Protein AF-A0A3A4BBM9-F1 (afdb_monomer)

Structure (mmCIF, N/CA/C/O backbone):
data_AF-A0A3A4BBM9-F1
#
_entry.id   AF-A0A3A4BBM9-F1
#
loop_
_atom_site.group_PDB
_atom_site.id
_atom_site.type_symbol
_atom_site.label_atom_id
_atom_site.label_alt_id
_atom_site.label_comp_id
_atom_site.label_asym_id
_atom_site.label_entity_id
_atom_site.label_seq_id
_atom_site.pdbx_PDB_ins_code
_atom_site.Cartn_x
_atom_site.Cartn_y
_atom_site.Cartn_z
_atom_site.occupancy
_atom_site.B_iso_or_equiv
_atom_site.auth_seq_id
_atom_site.auth_comp_id
_atom_site.auth_asym_id
_atom_site.auth_atom_id
_atom_site.pdbx_PDB_model_num
ATOM 1 N N . MET A 1 1 ? -24.859 -6.767 -1.970 1.00 33.31 1 MET A N 1
ATOM 2 C CA . MET A 1 1 ? -24.770 -5.355 -1.539 1.00 33.31 1 MET A CA 1
ATOM 3 C C . MET A 1 1 ? -25.303 -5.289 -0.122 1.00 33.31 1 MET A C 1
ATOM 5 O O . MET A 1 1 ? -26.508 -5.367 0.063 1.00 33.31 1 MET A O 1
ATOM 9 N N . THR A 1 2 ? -24.415 -5.274 0.865 1.00 32.16 2 THR A N 1
ATOM 10 C CA . THR A 1 2 ? -24.780 -5.274 2.289 1.00 32.16 2 THR A CA 1
ATOM 11 C C . THR A 1 2 ? -24.857 -3.817 2.739 1.00 32.16 2 THR A C 1
ATOM 13 O O . THR A 1 2 ? -23.916 -3.060 2.510 1.00 32.16 2 THR A O 1
ATOM 16 N N . SER A 1 3 ? -26.003 -3.385 3.265 1.00 31.47 3 SER A N 1
ATOM 17 C CA . SER A 1 3 ? -26.265 -1.976 3.584 1.00 31.47 3 SER A CA 1
ATOM 18 C C . SER A 1 3 ? -25.447 -1.521 4.798 1.00 31.47 3 SER A C 1
ATOM 20 O O . SER A 1 3 ? -25.121 -2.323 5.669 1.00 31.47 3 SER A O 1
ATOM 22 N N . ARG A 1 4 ? -25.178 -0.214 4.936 1.00 32.53 4 ARG A N 1
ATOM 23 C CA . ARG A 1 4 ? -24.521 0.379 6.123 1.00 32.53 4 ARG A CA 1
ATOM 24 C C . ARG A 1 4 ? -25.234 0.002 7.437 1.00 32.53 4 ARG A C 1
ATOM 26 O O . ARG A 1 4 ? -24.587 -0.140 8.466 1.00 32.53 4 ARG A O 1
ATOM 33 N N . ARG A 1 5 ? -26.553 -0.247 7.386 1.00 34.69 5 ARG A N 1
ATOM 34 C CA . ARG A 1 5 ? -27.364 -0.756 8.514 1.00 34.69 5 ARG A CA 1
ATOM 35 C C . ARG A 1 5 ? -27.084 -2.223 8.868 1.00 34.69 5 ARG A C 1
ATOM 37 O O . ARG A 1 5 ? -27.255 -2.605 10.023 1.00 34.69 5 ARG A O 1
ATOM 44 N N . ASP A 1 6 ? -26.653 -3.029 7.905 1.00 36.94 6 ASP A N 1
ATOM 45 C CA . ASP A 1 6 ? -26.349 -4.448 8.103 1.00 36.94 6 ASP A CA 1
ATOM 46 C C . ASP A 1 6 ? -24.969 -4.636 8.742 1.00 36.94 6 ASP A C 1
ATOM 48 O O . ASP A 1 6 ? -24.806 -5.503 9.596 1.00 36.94 6 ASP A O 1
ATOM 52 N N . LEU A 1 7 ? -24.001 -3.768 8.424 1.00 37.09 7 LEU A N 1
ATOM 53 C CA . LEU A 1 7 ? -22.687 -3.754 9.078 1.00 37.09 7 LEU A CA 1
ATOM 54 C C . LEU A 1 7 ? -22.779 -3.327 10.549 1.00 37.09 7 LEU A C 1
ATOM 56 O O . LEU A 1 7 ? -22.176 -3.972 11.403 1.00 37.09 7 LEU A O 1
ATOM 60 N N . THR A 1 8 ? -23.603 -2.326 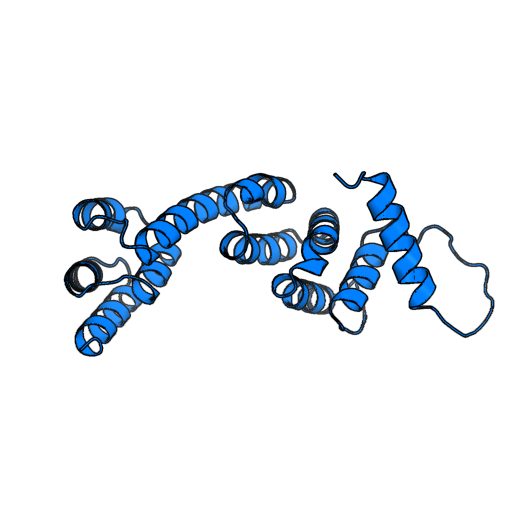10.883 1.00 37.59 8 THR A N 1
ATOM 61 C CA . THR A 1 8 ? -23.855 -1.944 12.286 1.00 37.59 8 THR A CA 1
ATOM 62 C C . THR A 1 8 ? -24.452 -3.100 13.095 1.00 37.59 8 THR A C 1
ATOM 64 O O . THR A 1 8 ? -24.061 -3.329 14.238 1.00 37.59 8 THR A O 1
ATOM 67 N N . ARG A 1 9 ? -25.369 -3.872 12.498 1.00 39.62 9 ARG A N 1
ATOM 68 C CA . ARG A 1 9 ? -25.971 -5.053 13.139 1.00 39.62 9 ARG A CA 1
ATOM 69 C C . ARG A 1 9 ? -24.985 -6.213 13.271 1.00 39.62 9 ARG A C 1
ATOM 71 O O . ARG A 1 9 ? -24.996 -6.888 14.295 1.00 39.62 9 ARG A O 1
ATOM 78 N N . LEU A 1 10 ? -24.119 -6.414 12.279 1.00 37.44 10 LEU A N 1
ATOM 79 C CA . LEU A 1 10 ? -23.061 -7.425 12.309 1.00 37.44 10 LEU A CA 1
ATOM 80 C C . LEU A 1 10 ? -22.026 -7.127 13.409 1.00 37.44 10 LEU A C 1
ATOM 82 O O . LEU A 1 10 ? -21.651 -8.029 14.154 1.00 37.44 10 LEU A O 1
ATOM 86 N N . VAL A 1 11 ? -21.620 -5.861 13.552 1.00 37.38 11 VAL A N 1
ATOM 87 C CA . VAL A 1 11 ? -20.716 -5.394 14.618 1.00 37.38 11 VAL A CA 1
ATOM 88 C C . VAL A 1 11 ? -21.354 -5.584 15.992 1.00 37.38 11 VAL A C 1
ATOM 90 O O . VAL A 1 11 ? -20.736 -6.177 16.873 1.00 37.38 11 VAL A O 1
ATOM 93 N N . ALA A 1 12 ? -22.613 -5.166 16.160 1.00 42.84 12 ALA A N 1
ATOM 94 C CA . ALA A 1 12 ? -23.345 -5.358 17.411 1.00 42.84 12 ALA A CA 1
ATOM 95 C C . ALA A 1 12 ? -23.479 -6.848 17.786 1.00 42.84 12 ALA A C 1
ATOM 97 O O . ALA A 1 12 ? -23.295 -7.217 18.945 1.00 42.84 12 ALA A O 1
ATOM 98 N N . TRP A 1 13 ? -23.742 -7.719 16.806 1.00 43.50 13 TRP A N 1
ATOM 99 C CA . TRP A 1 13 ? -23.875 -9.162 17.021 1.00 43.50 13 TRP A CA 1
ATOM 100 C C . TRP A 1 13 ? -22.547 -9.847 17.391 1.00 43.50 13 TRP A C 1
ATOM 102 O O . TRP A 1 13 ? -22.523 -10.679 18.299 1.00 43.50 13 TRP A O 1
ATOM 112 N N . LEU A 1 14 ? -21.434 -9.485 16.740 1.00 41.03 14 LEU A N 1
ATOM 113 C CA . LEU A 1 14 ? -20.110 -10.048 17.041 1.00 41.03 14 LEU A CA 1
ATOM 114 C C . LEU A 1 14 ? -19.614 -9.648 18.441 1.00 41.03 14 LEU A C 1
ATOM 116 O O . LEU A 1 14 ? -19.062 -10.486 19.153 1.00 41.03 14 LEU A O 1
ATOM 120 N N . VAL A 1 15 ? -19.883 -8.412 18.872 1.00 44.56 15 VAL A N 1
ATOM 121 C CA . VAL A 1 15 ? -19.528 -7.919 20.215 1.00 44.56 15 VAL A CA 1
ATOM 122 C C . VAL A 1 15 ? -20.368 -8.599 21.306 1.00 44.56 15 VAL A C 1
ATOM 124 O O . VAL A 1 15 ? -19.817 -9.035 22.315 1.00 44.56 15 VAL A O 1
ATOM 127 N N . GLN A 1 16 ? -21.674 -8.792 21.082 1.00 46.28 16 GLN A N 1
ATOM 128 C CA . GLN A 1 16 ? -22.552 -9.508 22.021 1.00 46.28 16 GLN A CA 1
ATOM 129 C C . GLN A 1 16 ? -22.123 -10.972 22.221 1.00 46.28 16 GLN A C 1
ATOM 131 O O . GLN A 1 16 ? -22.279 -11.527 23.307 1.00 46.28 16 GLN A O 1
ATOM 136 N N . ARG A 1 17 ? -21.576 -11.607 21.177 1.00 43.00 17 ARG A N 1
ATOM 137 C CA . ARG A 1 17 ? -21.141 -13.010 21.208 1.00 43.00 17 ARG A CA 1
ATOM 138 C C . ARG A 1 17 ? -19.755 -13.204 21.834 1.00 43.00 17 ARG A C 1
ATOM 140 O O . ARG A 1 17 ? -19.493 -14.283 22.357 1.00 43.00 17 ARG A O 1
ATOM 147 N N . ALA A 1 18 ? -18.900 -12.183 21.812 1.00 42.44 18 ALA A N 1
ATOM 148 C CA . ALA A 1 18 ? -17.602 -12.194 22.491 1.00 42.44 18 ALA A CA 1
ATOM 149 C C . ALA A 1 18 ? -17.703 -11.883 24.003 1.00 42.44 18 ALA A C 1
ATOM 151 O O . ALA A 1 18 ? -16.795 -12.222 24.752 1.00 42.44 18 ALA A O 1
ATOM 152 N N . GLY A 1 19 ? -18.809 -11.278 24.461 1.00 38.88 19 GLY A N 1
ATOM 153 C CA . GLY A 1 19 ? -19.039 -10.865 25.857 1.00 38.88 19 GLY A CA 1
ATOM 154 C C . GLY A 1 19 ? -19.729 -11.893 26.767 1.00 38.88 19 GLY A C 1
ATOM 155 O O . GLY A 1 19 ? -20.437 -11.507 27.697 1.00 38.88 19 GLY A O 1
ATOM 156 N N . GLY A 1 20 ? -19.586 -13.193 26.501 1.00 31.66 20 GLY A N 1
ATOM 157 C CA . GLY A 1 20 ? -20.228 -14.246 27.293 1.00 31.66 20 GLY A CA 1
ATOM 158 C C . GLY A 1 20 ? -19.602 -14.453 28.678 1.00 31.66 20 GLY A C 1
ATOM 159 O O . GLY A 1 20 ? -18.619 -15.172 28.794 1.00 31.66 20 GLY A O 1
ATOM 160 N N . ASP A 1 21 ? -20.275 -13.901 29.693 1.00 35.41 21 ASP A N 1
ATOM 161 C CA . ASP A 1 21 ? -20.281 -14.268 31.124 1.00 35.41 21 ASP A CA 1
ATOM 162 C C . ASP A 1 21 ? -19.261 -13.611 32.087 1.00 35.41 21 ASP A C 1
ATOM 164 O O . ASP A 1 21 ? -18.229 -14.182 32.446 1.00 35.41 21 ASP A O 1
ATOM 168 N N . ARG A 1 22 ? -19.613 -12.413 32.594 1.00 40.62 22 ARG A N 1
ATOM 169 C CA . ARG A 1 22 ? -19.911 -12.184 34.030 1.00 40.62 22 ARG A CA 1
ATOM 170 C C . ARG A 1 22 ? -20.331 -10.734 34.334 1.00 40.62 22 ARG A C 1
ATOM 172 O O . ARG A 1 22 ? -19.596 -9.801 34.043 1.00 40.62 22 ARG A O 1
ATOM 179 N N . GLY A 1 23 ? -21.438 -10.590 35.071 1.00 35.09 23 GLY A N 1
ATOM 180 C CA . GLY A 1 23 ? -21.613 -9.545 36.094 1.00 35.09 23 GLY A CA 1
ATOM 181 C C . GLY A 1 23 ? -22.280 -8.236 35.663 1.00 35.09 23 GLY A C 1
ATOM 182 O O . GLY A 1 23 ? -21.710 -7.439 34.931 1.00 35.09 23 GLY A O 1
ATOM 183 N N . GLY A 1 24 ? -23.487 -8.002 36.186 1.00 41.72 24 GLY A N 1
ATOM 184 C CA . GLY A 1 24 ? -24.293 -6.802 35.974 1.00 41.72 24 GLY A CA 1
ATOM 185 C C . GLY A 1 24 ? -23.619 -5.486 36.372 1.00 41.72 24 GLY A C 1
ATOM 186 O O . GLY A 1 24 ? -22.945 -5.384 37.394 1.00 41.72 24 GLY A O 1
ATOM 187 N N . GLY A 1 25 ? -23.883 -4.460 35.567 1.00 30.84 25 GLY A N 1
ATOM 188 C CA . GLY A 1 25 ? -23.483 -3.082 35.813 1.00 30.84 25 GLY A CA 1
ATOM 189 C C . GLY A 1 25 ? -23.972 -2.197 34.676 1.00 30.84 25 GLY A C 1
ATOM 190 O O . GLY A 1 25 ? -23.379 -2.161 33.604 1.00 30.84 25 GLY A O 1
ATOM 191 N N . THR A 1 26 ? -25.090 -1.512 34.892 1.00 43.91 26 THR A N 1
ATOM 192 C CA . THR A 1 26 ? -25.673 -0.546 33.959 1.00 43.91 26 THR A CA 1
ATOM 193 C C . THR A 1 26 ? -24.742 0.662 33.833 1.00 43.91 26 THR A C 1
ATOM 195 O O . THR A 1 26 ? -24.852 1.609 34.607 1.00 43.91 26 THR A O 1
ATOM 198 N N . VAL A 1 27 ? -23.809 0.640 32.878 1.00 39.84 27 VAL A N 1
ATOM 199 C CA . VAL A 1 27 ? -22.965 1.797 32.544 1.00 39.84 27 VAL A CA 1
ATOM 200 C C . VAL A 1 27 ? -22.807 1.898 31.026 1.00 39.84 27 VAL A C 1
ATOM 202 O O . VAL A 1 27 ? -22.230 1.028 30.387 1.00 39.84 27 VAL A O 1
ATOM 205 N N . GLY A 1 28 ? -23.312 2.996 30.457 1.00 36.22 28 GLY A N 1
ATOM 206 C CA . G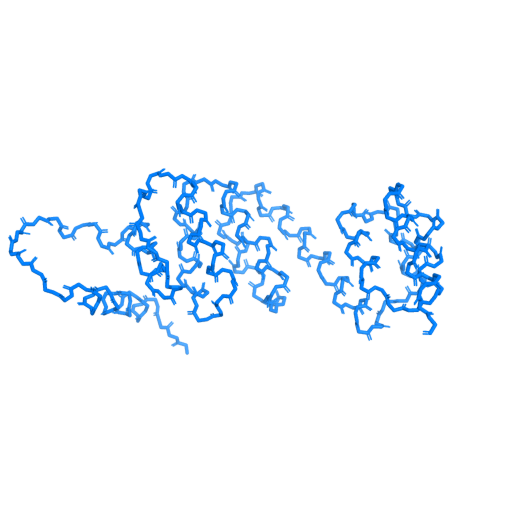LY A 1 28 ? -22.786 3.578 29.220 1.00 36.22 28 GLY A CA 1
ATOM 207 C C . GLY A 1 28 ? -23.117 2.861 27.911 1.00 36.22 28 GLY A C 1
ATOM 208 O O . GLY A 1 28 ? -22.232 2.346 27.236 1.00 36.22 28 GLY A O 1
ATOM 209 N N . ASN A 1 29 ? -24.365 2.970 27.459 1.00 35.38 29 ASN A N 1
ATOM 210 C CA . ASN A 1 29 ? -24.816 2.561 26.120 1.00 35.38 29 ASN A CA 1
ATOM 211 C C . ASN A 1 29 ? -24.211 3.411 24.958 1.00 35.38 29 ASN A C 1
ATOM 213 O O . ASN A 1 29 ? -24.808 3.502 23.889 1.00 35.38 29 ASN A O 1
ATOM 217 N N . SER A 1 30 ? -23.063 4.076 25.163 1.00 42.41 30 SER A N 1
ATOM 218 C CA . SER A 1 30 ? -22.395 4.979 24.205 1.00 42.41 30 SER A CA 1
ATOM 219 C C . SER A 1 30 ? -20.973 4.555 23.801 1.00 42.41 30 SER A C 1
ATOM 221 O O . SER A 1 30 ? -20.435 5.112 22.848 1.00 42.41 30 SER A O 1
ATOM 223 N N . VAL A 1 31 ? -20.367 3.556 24.458 1.00 44.41 31 VAL A N 1
ATOM 224 C CA . VAL A 1 31 ? -18.985 3.100 24.165 1.00 44.41 31 VAL A CA 1
ATOM 225 C C . VAL A 1 31 ? -18.922 2.156 22.946 1.00 44.41 31 VAL A C 1
ATOM 227 O O . VAL A 1 31 ? -17.870 1.945 22.349 1.00 44.41 31 VAL A O 1
ATOM 230 N N . THR A 1 32 ? -20.063 1.620 22.512 1.00 49.09 32 THR A N 1
ATOM 231 C CA . THR A 1 32 ? -20.176 0.585 21.469 1.00 49.09 32 THR A CA 1
ATOM 232 C C . THR A 1 32 ? -20.321 1.107 20.035 1.00 49.09 32 THR A C 1
ATOM 234 O O . THR A 1 32 ? -20.171 0.323 19.103 1.00 49.09 32 THR A O 1
ATOM 237 N N . ALA A 1 33 ? -20.567 2.406 19.825 1.00 61.53 33 ALA A N 1
ATOM 238 C CA . ALA A 1 33 ? -20.720 2.999 18.486 1.00 61.53 33 ALA A CA 1
ATOM 239 C C . ALA A 1 33 ? -19.482 3.777 17.992 1.00 61.53 33 ALA A C 1
ATOM 241 O O . ALA A 1 33 ? -19.465 4.245 16.855 1.00 61.53 33 ALA A O 1
ATOM 242 N N . GLY A 1 34 ? -18.467 3.943 18.846 1.00 85.69 34 GLY A N 1
ATOM 243 C CA . GLY A 1 34 ? -17.267 4.728 18.557 1.00 85.69 34 GLY A CA 1
ATOM 244 C C . GLY A 1 34 ? -16.108 3.907 17.991 1.00 85.69 34 GLY A C 1
ATOM 245 O O . GLY A 1 34 ? -16.154 2.679 17.924 1.00 85.69 34 GLY A O 1
ATOM 246 N N . PHE A 1 35 ? -15.035 4.609 17.636 1.00 92.31 35 PHE A N 1
ATOM 247 C CA . PHE A 1 35 ? -13.783 4.046 17.126 1.00 92.31 35 PHE A CA 1
ATOM 248 C C . PHE A 1 35 ? -13.255 2.862 17.956 1.00 92.31 35 PHE A C 1
ATOM 250 O O . PHE A 1 35 ? -12.919 1.817 17.400 1.00 92.31 35 PHE A O 1
ATOM 257 N N . GLU A 1 36 ? -13.276 2.958 19.289 1.00 94.38 36 GLU A N 1
ATOM 258 C CA . GLU A 1 36 ? -12.854 1.849 20.150 1.00 94.38 36 GLU A CA 1
ATOM 259 C C . GLU A 1 36 ? -13.720 0.589 19.997 1.00 94.38 36 GLU A C 1
ATOM 261 O O . GLU A 1 36 ? -13.210 -0.528 20.059 1.00 94.38 36 GLU A O 1
ATOM 266 N N . GLY A 1 37 ? -15.033 0.740 19.801 1.00 94.94 37 GLY A N 1
ATOM 267 C CA . GLY A 1 37 ? -15.936 -0.386 19.555 1.00 94.94 37 GLY A CA 1
ATOM 268 C C . GLY A 1 37 ? -15.583 -1.113 18.257 1.00 94.94 37 GLY A C 1
ATOM 269 O O . GLY A 1 37 ? -15.545 -2.345 18.225 1.00 94.94 37 GLY A O 1
ATOM 270 N N . VAL A 1 38 ? -15.237 -0.352 17.214 1.00 96.56 38 VAL A N 1
ATOM 271 C CA . VAL A 1 38 ? -14.746 -0.898 15.941 1.00 96.56 38 VAL A CA 1
ATOM 272 C C . VAL A 1 38 ? -13.425 -1.640 16.141 1.00 96.56 38 VAL A C 1
ATOM 274 O O . VAL A 1 38 ? -13.290 -2.759 15.651 1.00 96.56 38 VAL A O 1
ATOM 277 N N . LEU A 1 39 ? -12.478 -1.081 16.901 1.00 96.88 39 LEU A N 1
ATOM 278 C CA . LEU A 1 39 ? -11.201 -1.742 17.188 1.00 96.88 39 LEU A CA 1
ATOM 279 C C . LEU A 1 39 ? -11.365 -3.033 17.991 1.00 96.88 39 LEU A C 1
ATOM 281 O O . LEU A 1 39 ? 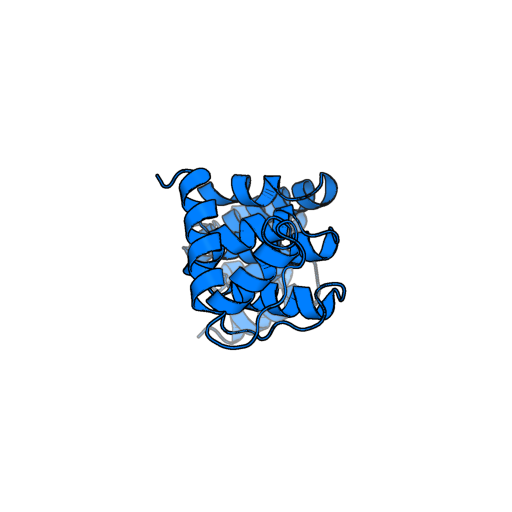-10.715 -4.022 17.668 1.00 96.88 39 LEU A O 1
ATOM 285 N N . ARG A 1 40 ? -12.265 -3.069 18.982 1.00 96.88 40 ARG A N 1
ATOM 286 C CA . ARG A 1 40 ? -12.577 -4.302 19.728 1.00 96.88 40 ARG A CA 1
ATOM 287 C C . ARG A 1 40 ? -13.162 -5.380 18.815 1.00 96.88 40 ARG A C 1
ATOM 289 O O . ARG A 1 40 ? -12.747 -6.536 18.877 1.00 96.88 40 ARG A O 1
ATOM 296 N N . ALA A 1 41 ? -14.091 -5.006 17.933 1.00 96.88 41 ALA A N 1
ATOM 297 C CA . ALA A 1 41 ? -14.646 -5.929 16.946 1.00 96.88 41 ALA A CA 1
ATOM 298 C C . ALA A 1 41 ? -13.573 -6.417 15.957 1.00 96.88 41 ALA A C 1
ATOM 300 O O . ALA A 1 41 ? -13.513 -7.606 15.640 1.00 96.88 41 ALA A O 1
ATOM 301 N N . LEU A 1 42 ? -12.700 -5.516 15.500 1.00 97.62 42 LEU A N 1
ATOM 302 C CA . LEU A 1 42 ? -11.600 -5.837 14.600 1.00 97.62 42 LEU A CA 1
ATOM 303 C C . LEU A 1 42 ? -10.615 -6.815 15.252 1.00 97.62 42 LEU A C 1
ATOM 305 O O . LEU A 1 42 ? -10.329 -7.850 14.654 1.00 97.62 42 LEU A O 1
ATOM 309 N N . ALA A 1 43 ? -10.176 -6.530 16.482 1.00 97.69 43 ALA A N 1
ATOM 310 C CA . ALA A 1 43 ? -9.295 -7.376 17.286 1.00 97.69 43 ALA A CA 1
ATOM 311 C C . ALA A 1 43 ? -9.855 -8.798 17.428 1.00 97.69 43 ALA A C 1
ATOM 313 O O . ALA A 1 43 ? -9.166 -9.771 17.121 1.00 97.69 43 ALA A O 1
ATOM 314 N N . SER A 1 44 ? -11.149 -8.920 17.745 1.00 97.31 44 SER A N 1
ATOM 315 C CA . SER A 1 44 ? -11.841 -10.212 17.807 1.00 97.31 44 SER A CA 1
ATOM 316 C C . SER A 1 44 ? -11.786 -10.984 16.479 1.00 97.31 44 SER A C 1
ATOM 318 O O . SER A 1 44 ? -11.497 -12.181 16.466 1.00 97.31 44 SER A O 1
ATOM 320 N N . VAL A 1 45 ? -12.001 -10.317 15.338 1.00 97.62 45 VAL A N 1
ATOM 321 C CA . VAL A 1 45 ? -11.966 -10.962 14.009 1.00 97.62 45 VAL A CA 1
ATOM 322 C C . VAL A 1 45 ? -10.568 -11.464 13.635 1.00 97.62 45 VAL A C 1
ATOM 324 O O . VAL A 1 45 ? -10.443 -12.477 12.925 1.00 97.62 45 VAL A O 1
ATOM 327 N N . VAL A 1 46 ? -9.531 -10.757 14.084 1.00 97.25 46 VAL A N 1
ATOM 328 C CA . VAL A 1 46 ? -8.131 -11.049 13.750 1.00 97.25 46 VAL A CA 1
ATOM 329 C C . VAL A 1 46 ? -7.407 -11.886 14.810 1.00 97.25 46 VAL A C 1
ATOM 331 O O . VAL A 1 46 ? -6.291 -12.337 14.547 1.00 97.25 46 VAL A O 1
ATOM 334 N N . GLY A 1 47 ? -8.066 -12.154 15.943 1.00 96.06 47 GLY A N 1
ATOM 335 C CA . GLY A 1 47 ? -7.544 -12.961 17.047 1.00 96.06 47 GLY A CA 1
ATOM 336 C C . GLY A 1 47 ? -6.485 -12.243 17.883 1.00 96.06 47 GLY A C 1
ATOM 337 O O . GLY A 1 47 ? -5.564 -12.894 18.359 1.00 96.06 47 GLY A O 1
ATOM 338 N N . GLU A 1 48 ? -6.584 -10.920 18.004 1.00 95.94 48 GLU A N 1
ATOM 339 C CA . GLU A 1 48 ? -5.701 -10.105 18.842 1.00 95.94 48 GLU A CA 1
ATOM 340 C C . GLU A 1 48 ? -6.393 -9.753 20.159 1.00 95.94 48 GLU A C 1
ATOM 342 O O . GLU A 1 48 ? -7.598 -9.487 20.188 1.00 95.94 48 GLU A O 1
ATOM 347 N N . ASP A 1 49 ? -5.609 -9.691 21.232 1.00 92.75 49 ASP A N 1
ATOM 348 C CA . ASP A 1 49 ? -6.070 -9.152 22.506 1.00 92.75 49 ASP A CA 1
ATOM 349 C C . ASP A 1 49 ? -6.144 -7.622 22.451 1.00 92.75 49 ASP A C 1
ATOM 351 O O . ASP A 1 49 ? -5.323 -6.943 21.819 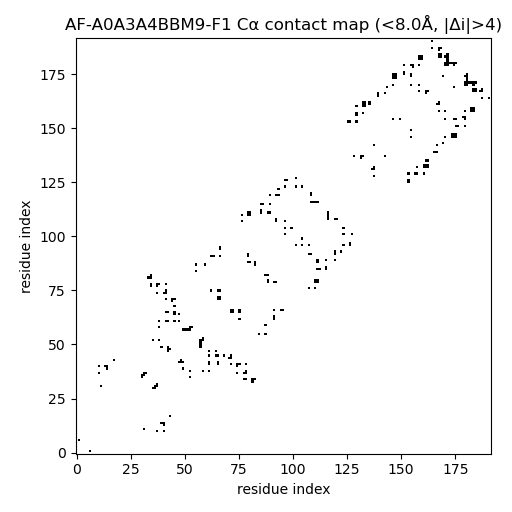1.00 92.75 49 ASP A O 1
ATOM 355 N N . VAL A 1 50 ? -7.140 -7.078 23.150 1.00 92.12 50 VAL A N 1
ATOM 356 C CA . VAL A 1 50 ? -7.355 -5.636 23.284 1.00 92.12 50 VAL A CA 1
ATOM 357 C C . VAL A 1 50 ? -6.692 -5.158 24.573 1.00 92.12 50 VAL A C 1
ATOM 359 O O . VAL A 1 50 ? -7.155 -5.506 25.658 1.00 92.12 50 VAL A O 1
ATOM 362 N N . GLY A 1 51 ? -5.637 -4.353 24.452 1.00 90.56 51 GLY A N 1
ATOM 363 C CA . GLY A 1 51 ? -5.064 -3.599 25.569 1.00 90.56 51 GLY A CA 1
ATOM 364 C C . GLY A 1 51 ? -5.562 -2.154 25.594 1.00 90.56 51 GLY A C 1
ATOM 365 O O . GLY A 1 51 ? -6.749 -1.898 25.375 1.00 90.56 51 GLY A O 1
ATOM 366 N N . ASP A 1 52 ? -4.670 -1.205 25.878 1.00 92.94 52 ASP A N 1
ATOM 367 C CA . ASP A 1 52 ? -5.027 0.214 25.955 1.00 92.94 52 ASP A CA 1
ATOM 368 C C . ASP A 1 52 ? -5.186 0.825 24.555 1.00 92.94 52 ASP A C 1
ATOM 370 O O . ASP A 1 52 ? -4.215 1.104 23.861 1.00 92.94 52 ASP A O 1
ATOM 374 N N . LEU A 1 53 ? -6.428 1.065 24.130 1.00 93.12 53 LEU A N 1
ATOM 375 C CA . LEU A 1 53 ? -6.713 1.630 22.809 1.00 93.12 53 LEU A CA 1
ATOM 376 C C . LEU A 1 53 ? -6.337 3.116 22.678 1.00 93.12 53 LEU A C 1
ATOM 378 O O . LEU A 1 53 ? -6.311 3.630 21.555 1.00 93.12 53 LEU A O 1
ATOM 382 N N . ALA A 1 54 ? -6.010 3.806 23.776 1.00 91.25 54 ALA A N 1
ATOM 383 C CA . ALA A 1 54 ? -5.406 5.134 23.708 1.00 91.25 54 ALA A CA 1
ATOM 384 C C . ALA A 1 54 ? -3.945 5.078 23.217 1.00 91.25 54 ALA A C 1
ATOM 386 O O . ALA A 1 54 ? -3.477 6.040 22.600 1.00 91.25 54 ALA A O 1
ATOM 387 N N . ASP A 1 55 ? -3.256 3.946 23.389 1.00 92.94 55 ASP A N 1
ATOM 388 C CA . ASP A 1 55 ? -1.887 3.730 22.918 1.00 92.94 55 ASP A CA 1
ATOM 389 C C . ASP A 1 55 ? -1.858 3.415 21.410 1.00 92.94 55 ASP A C 1
ATOM 391 O O . ASP A 1 55 ? -2.501 2.487 20.910 1.00 92.94 55 ASP A O 1
ATOM 395 N N . GLU A 1 56 ? -1.088 4.206 20.664 1.00 92.06 56 GLU A N 1
ATOM 396 C CA . GLU A 1 56 ? -0.867 4.031 19.229 1.00 92.06 56 GLU A CA 1
ATOM 397 C C . GLU A 1 56 ? -0.294 2.649 18.887 1.00 92.06 56 GLU A C 1
ATOM 399 O O . GLU A 1 56 ? -0.702 2.032 17.901 1.00 92.06 56 GLU A O 1
ATOM 404 N N . HIS A 1 57 ? 0.621 2.126 19.705 1.00 91.31 57 HIS A N 1
ATOM 405 C CA . HIS A 1 57 ? 1.268 0.840 19.460 1.00 91.31 57 HIS A CA 1
ATOM 406 C C . HIS A 1 57 ? 0.287 -0.327 19.586 1.00 91.31 57 HIS A C 1
ATOM 408 O O . HIS A 1 57 ? 0.321 -1.262 18.777 1.00 91.31 57 HIS A O 1
ATOM 414 N N . GLU A 1 58 ? -0.619 -0.246 20.559 1.00 94.31 58 GLU A N 1
ATOM 415 C CA . GLU A 1 58 ? -1.687 -1.220 20.778 1.00 94.31 58 GLU A CA 1
ATOM 416 C C . GLU A 1 58 ? -2.672 -1.221 19.600 1.00 94.31 58 GLU A C 1
ATOM 418 O O . GLU A 1 58 ? -2.992 -2.282 19.051 1.00 94.31 58 GLU A O 1
ATOM 423 N N . ARG A 1 59 ? -3.079 -0.034 19.123 1.00 96.44 59 ARG A N 1
ATOM 424 C CA . ARG A 1 59 ? -3.915 0.093 17.916 1.00 96.44 59 ARG A CA 1
ATOM 425 C C . ARG A 1 59 ? -3.204 -0.425 16.670 1.00 96.44 59 ARG A C 1
ATOM 427 O O . ARG A 1 59 ? -3.782 -1.198 15.901 1.00 96.44 59 ARG A O 1
ATOM 434 N N . TRP A 1 60 ? -1.942 -0.043 16.475 1.00 95.31 60 TRP A N 1
ATOM 435 C CA . TRP A 1 60 ? -1.146 -0.460 15.324 1.00 95.31 60 TRP A CA 1
ATOM 436 C C . TRP A 1 60 ? -1.017 -1.979 15.237 1.00 95.31 60 TRP A C 1
ATOM 438 O O . TRP A 1 60 ? -1.114 -2.536 14.145 1.00 95.31 60 TRP A O 1
ATOM 448 N N . ARG A 1 61 ? -0.849 -2.676 16.365 1.00 96.50 61 ARG A N 1
ATOM 449 C CA . ARG A 1 61 ? -0.797 -4.143 16.383 1.00 96.50 61 ARG A CA 1
ATOM 450 C C . ARG A 1 61 ? -2.070 -4.771 15.806 1.00 96.50 61 ARG A C 1
ATOM 452 O O . ARG A 1 61 ? -1.961 -5.636 14.932 1.00 96.50 61 ARG A O 1
ATOM 459 N N . ILE A 1 62 ? -3.247 -4.291 16.219 1.00 98.06 62 ILE A N 1
ATOM 460 C CA . ILE A 1 62 ? -4.547 -4.752 15.699 1.00 98.06 62 ILE A CA 1
ATOM 461 C C . ILE A 1 62 ? -4.648 -4.471 14.194 1.00 98.06 62 ILE A C 1
ATOM 463 O O . ILE A 1 62 ? -4.933 -5.377 13.406 1.00 98.06 62 ILE A O 1
ATOM 467 N N . HIS A 1 63 ? -4.362 -3.232 13.780 1.00 97.75 63 HIS A N 1
ATOM 468 C CA . HIS A 1 63 ? -4.407 -2.823 12.375 1.00 97.75 63 HIS A CA 1
ATOM 469 C C . HIS A 1 63 ? -3.468 -3.656 11.500 1.00 97.75 63 HIS A C 1
ATOM 471 O O . HIS A 1 63 ? -3.883 -4.191 10.473 1.00 97.75 63 HIS A O 1
ATOM 477 N N . ARG A 1 64 ? -2.212 -3.825 11.927 1.00 97.12 64 ARG A N 1
ATOM 478 C CA . ARG A 1 64 ? -1.193 -4.603 11.215 1.00 97.12 64 ARG A CA 1
ATOM 479 C C . ARG A 1 64 ? -1.651 -6.037 10.995 1.00 97.12 64 ARG A C 1
ATOM 481 O O . ARG A 1 64 ? -1.468 -6.575 9.906 1.00 97.12 64 ARG A O 1
ATOM 488 N N . ARG A 1 65 ? -2.259 -6.664 12.007 1.00 97.62 65 ARG A N 1
ATOM 489 C CA . ARG A 1 65 ? -2.806 -8.014 11.857 1.00 97.62 65 ARG A CA 1
ATOM 490 C C . ARG A 1 65 ? -3.992 -8.032 10.890 1.00 97.62 65 ARG A C 1
ATOM 492 O O . ARG A 1 65 ? -4.081 -8.942 10.069 1.00 97.62 65 ARG A O 1
ATOM 499 N N . ALA A 1 66 ? -4.866 -7.031 10.956 1.00 97.94 66 ALA A N 1
ATOM 500 C CA . ALA A 1 66 ? -6.039 -6.919 10.094 1.00 97.94 66 ALA A CA 1
ATOM 501 C C . ALA A 1 66 ? -5.717 -6.750 8.605 1.00 97.94 66 ALA A C 1
ATOM 503 O O . ALA A 1 66 ? -6.484 -7.243 7.776 1.00 97.94 66 ALA A O 1
ATOM 504 N N . ILE A 1 67 ? -4.592 -6.114 8.258 1.00 97.88 67 ILE A N 1
ATOM 505 C CA . ILE A 1 67 ? -4.135 -5.962 6.863 1.00 97.88 67 ILE A CA 1
ATOM 506 C C . ILE A 1 67 ? -4.067 -7.323 6.151 1.00 97.88 67 ILE A C 1
ATOM 508 O O . ILE A 1 67 ? -4.503 -7.457 5.006 1.00 97.88 67 ILE A O 1
ATOM 512 N N . GLU A 1 68 ? -3.608 -8.351 6.866 1.00 95.56 68 GLU A N 1
ATOM 513 C CA . GLU A 1 68 ? -3.406 -9.707 6.346 1.00 95.56 68 GLU A CA 1
ATOM 514 C C . GLU A 1 68 ? -4.683 -10.569 6.338 1.00 95.56 68 GLU A C 1
ATOM 516 O O . GLU A 1 68 ? -4.655 -11.724 5.912 1.00 95.56 68 GLU A O 1
ATOM 521 N N . VAL A 1 69 ? -5.818 -10.053 6.824 1.00 97.00 69 VAL A N 1
ATOM 522 C CA . VAL A 1 69 ? -7.054 -10.826 7.027 1.00 97.00 69 VAL A CA 1
ATOM 523 C C . VAL A 1 69 ? -8.168 -10.284 6.119 1.00 97.00 69 VAL A C 1
ATOM 525 O O . VAL A 1 69 ? -8.869 -9.345 6.493 1.00 97.00 69 VAL A O 1
ATOM 528 N N . PRO A 1 70 ? -8.430 -10.889 4.938 1.00 96.50 70 PRO A N 1
ATOM 529 C CA . PRO A 1 70 ? -9.396 -10.358 3.971 1.00 96.50 70 PRO A CA 1
ATOM 530 C C . PRO A 1 70 ? -10.809 -10.136 4.520 1.00 96.50 70 PRO A C 1
ATOM 532 O O . PRO A 1 70 ? -11.453 -9.144 4.186 1.00 96.50 70 PRO A O 1
ATOM 535 N N . ARG A 1 71 ? -11.284 -11.024 5.402 1.00 96.50 71 ARG A N 1
ATOM 536 C CA . ARG A 1 71 ? -12.603 -10.899 6.048 1.00 96.50 71 ARG A CA 1
ATOM 537 C C . ARG A 1 71 ? -12.713 -9.708 7.012 1.00 96.50 71 ARG A C 1
ATOM 539 O O . ARG A 1 71 ? -13.821 -9.332 7.367 1.00 96.50 71 ARG A O 1
ATOM 546 N N . ALA A 1 72 ? -11.587 -9.133 7.439 1.00 97.38 72 ALA A N 1
ATOM 547 C CA . ALA A 1 72 ? -11.539 -7.994 8.353 1.00 97.38 72 ALA A CA 1
ATOM 548 C C . ALA A 1 72 ? -11.605 -6.640 7.627 1.00 97.38 72 ALA A C 1
ATOM 550 O O . ALA A 1 72 ? -11.740 -5.611 8.280 1.00 97.38 72 ALA A O 1
ATOM 551 N N . ARG A 1 73 ? -11.525 -6.616 6.287 1.00 96.56 73 ARG A N 1
ATOM 552 C CA . ARG A 1 73 ? -11.328 -5.388 5.496 1.00 96.56 73 ARG A CA 1
ATOM 553 C C . ARG A 1 73 ? -12.382 -4.313 5.728 1.00 96.56 73 ARG A C 1
ATOM 555 O O . ARG A 1 73 ? -12.016 -3.155 5.854 1.00 96.56 73 ARG A O 1
ATOM 562 N N . GLU A 1 74 ? -13.658 -4.675 5.817 1.00 96.19 74 GLU A N 1
ATOM 563 C CA . GLU A 1 74 ? -14.714 -3.681 6.057 1.00 96.19 74 GLU A CA 1
ATOM 564 C C . GLU A 1 74 ? -14.627 -3.081 7.468 1.00 96.19 74 GLU A C 1
ATOM 566 O O . GLU A 1 74 ? -14.782 -1.877 7.632 1.00 96.19 74 GLU A O 1
ATOM 571 N N . LEU A 1 75 ? -14.267 -3.874 8.482 1.00 97.12 75 LEU A N 1
ATOM 572 C CA . LEU A 1 75 ? -14.012 -3.347 9.828 1.00 97.12 75 LEU A CA 1
ATOM 573 C C . LEU A 1 75 ? -12.738 -2.501 9.877 1.00 97.12 75 LEU A C 1
ATOM 575 O O . LEU A 1 75 ? -12.716 -1.467 10.534 1.00 97.12 75 LEU A O 1
ATOM 579 N N . LEU A 1 76 ? -11.694 -2.910 9.154 1.00 98.19 76 LEU A N 1
ATOM 580 C CA . LEU A 1 76 ? -10.452 -2.152 9.039 1.00 98.19 76 LEU A CA 1
ATOM 581 C C . LEU A 1 76 ? -10.690 -0.793 8.369 1.00 98.19 76 LEU A C 1
ATOM 583 O O . LEU A 1 76 ? -10.134 0.203 8.812 1.00 98.19 76 LEU A O 1
ATOM 587 N N . LYS A 1 77 ? -11.553 -0.724 7.351 1.00 97.69 77 LYS A N 1
ATOM 588 C CA . LYS A 1 77 ? -11.974 0.539 6.724 1.00 97.69 77 LYS A CA 1
ATOM 589 C C . LYS A 1 77 ? -12.627 1.486 7.723 1.00 97.69 77 LYS A C 1
ATOM 591 O O . LYS A 1 77 ? -12.265 2.658 7.765 1.00 97.69 77 LYS A O 1
ATOM 596 N N . GLU A 1 78 ? -13.574 0.990 8.516 1.00 96.88 78 GLU A N 1
ATOM 597 C CA . GLU A 1 78 ? -14.221 1.793 9.559 1.00 96.88 78 GLU A CA 1
ATOM 598 C C . GLU A 1 78 ? -13.216 2.219 10.640 1.00 96.88 78 GLU A C 1
ATOM 600 O O . GLU A 1 78 ? -13.249 3.363 11.089 1.00 96.88 78 GLU A O 1
ATOM 605 N N . ALA A 1 79 ? -12.272 1.343 11.002 1.00 97.19 79 ALA A N 1
ATOM 606 C CA . ALA A 1 79 ? -11.223 1.661 11.965 1.00 97.19 79 ALA A CA 1
ATOM 607 C C . ALA A 1 79 ? -10.298 2.771 11.442 1.00 97.19 79 ALA A C 1
ATOM 609 O O . ALA A 1 79 ? -10.031 3.725 12.160 1.00 97.19 79 ALA A O 1
ATOM 610 N N . VAL A 1 80 ? -9.872 2.710 10.176 1.00 97.44 80 VAL A N 1
ATOM 611 C CA . VAL A 1 80 ? -9.061 3.767 9.547 1.00 97.44 80 VAL A CA 1
ATOM 612 C C . VAL A 1 80 ? -9.809 5.101 9.519 1.00 97.44 80 VAL A C 1
ATOM 614 O O . VAL A 1 80 ? -9.206 6.128 9.807 1.00 97.44 80 VAL A O 1
ATOM 617 N N . SER A 1 81 ? -11.114 5.105 9.224 1.00 95.94 81 SER A N 1
ATOM 618 C CA . SER A 1 81 ? -11.925 6.335 9.239 1.00 95.94 81 SER A CA 1
ATOM 619 C C . SER A 1 81 ? -12.014 6.989 10.623 1.00 95.94 81 SER A C 1
ATOM 621 O O . SER A 1 81 ? -12.233 8.195 10.710 1.00 95.94 81 SER A O 1
ATOM 623 N N . GLY A 1 82 ? -11.908 6.196 11.694 1.00 95.25 82 GLY A N 1
ATOM 624 C CA . GLY A 1 82 ? -11.953 6.668 13.078 1.00 95.25 82 GLY A CA 1
ATOM 625 C C . GLY A 1 82 ? -10.583 6.885 13.723 1.00 95.25 82 GLY A C 1
ATOM 626 O O . GLY A 1 82 ? -10.544 7.324 14.870 1.00 95.25 82 GLY A O 1
ATOM 627 N N . GLU A 1 83 ? -9.485 6.567 13.032 1.00 96.19 83 GLU A N 1
ATOM 628 C CA . GLU A 1 83 ? -8.138 6.632 13.597 1.00 96.19 83 GLU A CA 1
ATOM 629 C C . GLU A 1 83 ? -7.723 8.092 13.852 1.00 96.19 83 GLU A C 1
ATOM 631 O O . GLU A 1 83 ? -7.677 8.885 12.907 1.00 96.19 83 GLU A O 1
ATOM 636 N N . PRO A 1 84 ? -7.401 8.465 15.107 1.00 94.50 84 PRO A N 1
ATOM 637 C CA . PRO A 1 84 ? -6.976 9.825 15.430 1.00 94.50 84 PRO A CA 1
ATOM 638 C C . PRO A 1 84 ? -5.586 10.171 14.880 1.00 94.50 84 PRO A C 1
ATOM 640 O O . PRO A 1 84 ? -5.300 11.348 14.665 1.00 94.50 84 PRO A O 1
ATOM 643 N N . ASP A 1 85 ? -4.724 9.175 14.655 1.00 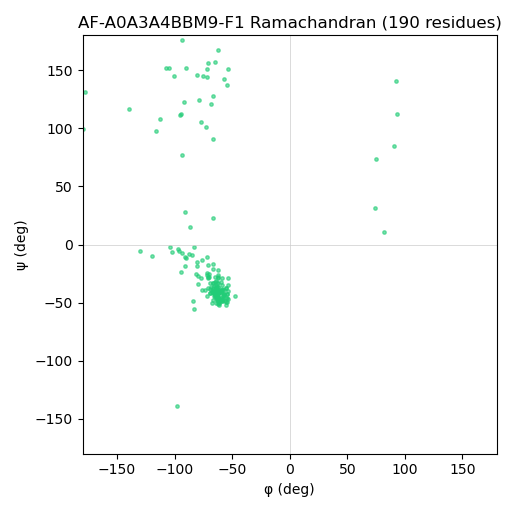93.38 85 ASP A N 1
ATOM 644 C CA . ASP A 1 85 ? -3.383 9.383 14.115 1.00 93.38 85 ASP A CA 1
ATOM 645 C C . ASP A 1 85 ? -3.334 9.189 12.584 1.00 93.38 85 ASP A C 1
ATOM 647 O O . ASP A 1 85 ? -3.434 8.081 12.042 1.00 93.38 85 ASP A O 1
ATOM 651 N N . ALA A 1 86 ? -3.116 10.287 11.855 1.00 92.56 86 ALA A N 1
ATOM 652 C CA . ALA A 1 86 ? -3.040 10.277 10.394 1.00 92.56 86 ALA A CA 1
ATOM 653 C C . ALA A 1 86 ? -1.883 9.421 9.832 1.00 92.56 86 ALA A C 1
ATOM 655 O O . ALA A 1 86 ? -1.983 8.891 8.713 1.00 92.56 86 ALA A O 1
ATOM 656 N N . ALA A 1 87 ? -0.783 9.275 10.577 1.00 91.25 87 ALA A N 1
ATOM 657 C CA . ALA A 1 87 ? 0.340 8.426 10.199 1.00 91.25 87 ALA A CA 1
ATOM 658 C C . ALA A 1 87 ? -0.008 6.942 10.371 1.00 91.25 87 ALA A C 1
ATOM 660 O O . ALA A 1 87 ? 0.309 6.150 9.475 1.00 91.25 87 ALA A O 1
ATOM 661 N N . VAL A 1 88 ? -0.730 6.566 11.433 1.00 95.19 88 VAL A N 1
ATOM 662 C CA . VAL A 1 88 ? -1.267 5.202 11.597 1.00 95.19 88 VAL A CA 1
ATOM 663 C C . VAL A 1 88 ? -2.240 4.874 10.469 1.00 95.19 88 VAL A C 1
ATOM 665 O O . VAL A 1 88 ? -2.052 3.872 9.776 1.00 95.19 88 VAL A O 1
ATOM 668 N N . ALA A 1 89 ? -3.214 5.748 10.198 1.00 96.69 89 ALA A N 1
ATOM 669 C CA . ALA A 1 89 ? -4.176 5.564 9.109 1.00 96.69 89 ALA A CA 1
ATOM 670 C C . ALA A 1 89 ? -3.473 5.345 7.754 1.00 96.69 89 ALA A C 1
ATOM 672 O O . ALA A 1 89 ? -3.779 4.406 7.012 1.00 96.69 89 ALA A O 1
ATOM 673 N N . SER A 1 90 ? -2.463 6.168 7.453 1.00 94.81 90 SER A N 1
ATOM 674 C CA . SER A 1 90 ? -1.656 6.037 6.232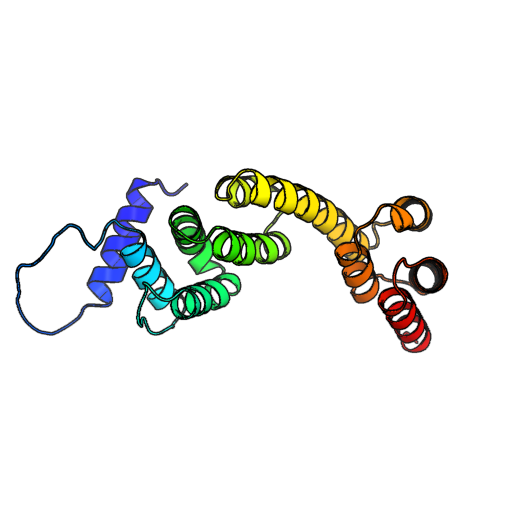 1.00 94.81 90 SER A CA 1
ATOM 675 C C . SER A 1 90 ? -0.861 4.726 6.194 1.00 94.81 90 SER A C 1
ATOM 677 O O . SER A 1 90 ? -0.777 4.087 5.142 1.00 94.81 90 SER A O 1
ATOM 679 N N . SER A 1 91 ? -0.317 4.295 7.334 1.00 94.31 91 SER A N 1
ATOM 680 C CA . SER A 1 91 ? 0.442 3.044 7.471 1.00 94.31 91 SER A CA 1
ATOM 681 C C . SER A 1 91 ? -0.418 1.796 7.267 1.00 94.31 91 SER A C 1
ATOM 683 O O . SER A 1 91 ? 0.117 0.749 6.910 1.00 94.31 91 SER A O 1
ATOM 685 N N . VAL A 1 92 ? -1.741 1.906 7.420 1.00 97.69 92 VAL A N 1
ATOM 686 C CA . VAL A 1 92 ? -2.703 0.850 7.067 1.00 97.69 92 VAL A CA 1
ATOM 687 C C . VAL A 1 92 ? -3.067 0.881 5.589 1.00 97.69 92 VAL A C 1
ATOM 689 O O . VAL A 1 92 ? -3.043 -0.151 4.916 1.00 97.69 92 VAL A O 1
ATOM 692 N N . VAL A 1 93 ? -3.410 2.061 5.065 1.00 97.94 93 VAL A N 1
ATOM 693 C CA . VAL A 1 93 ? -3.911 2.184 3.690 1.00 97.94 93 VAL A CA 1
ATOM 694 C C . VAL A 1 93 ? -2.841 1.793 2.674 1.00 97.94 93 VAL A C 1
ATOM 696 O O . VAL A 1 93 ? -3.144 1.065 1.734 1.00 97.94 93 VAL A O 1
ATOM 699 N N . LEU A 1 94 ? -1.588 2.222 2.853 1.00 95.50 94 LEU A N 1
ATOM 700 C CA . LEU A 1 94 ? -0.544 1.999 1.848 1.00 95.50 94 LEU A CA 1
ATOM 701 C C . LEU A 1 94 ? -0.254 0.510 1.574 1.00 95.50 94 LEU A C 1
ATOM 703 O O . LEU A 1 94 ? -0.237 0.148 0.395 1.00 95.50 94 LEU A O 1
ATOM 707 N N . PRO A 1 95 ? -0.078 -0.367 2.584 1.00 94.94 95 PRO A N 1
ATOM 708 C CA . PRO A 1 95 ? 0.022 -1.808 2.354 1.00 94.94 95 PRO A CA 1
ATOM 709 C C . PRO A 1 95 ? -1.240 -2.409 1.735 1.00 94.94 95 PRO A C 1
ATOM 711 O O . PRO A 1 95 ? -1.148 -3.240 0.834 1.00 94.94 95 PRO A O 1
ATOM 714 N N . ILE A 1 96 ? -2.426 -1.968 2.166 1.00 97.56 96 ILE A N 1
ATOM 715 C CA . ILE A 1 96 ? -3.697 -2.477 1.643 1.00 97.56 96 ILE A CA 1
ATOM 716 C C . ILE A 1 96 ? -3.826 -2.258 0.133 1.00 97.56 96 ILE A C 1
ATOM 718 O O . ILE A 1 96 ? -4.295 -3.162 -0.559 1.00 97.56 96 ILE A O 1
ATOM 722 N N . LEU A 1 97 ? -3.368 -1.117 -0.397 1.00 97.12 97 LEU A N 1
ATOM 723 C CA . LEU A 1 97 ? -3.378 -0.862 -1.844 1.00 97.12 97 LEU A CA 1
ATOM 724 C C . LEU A 1 97 ? -2.564 -1.906 -2.630 1.00 97.12 97 LEU A C 1
ATOM 726 O O . LEU A 1 97 ? -2.881 -2.200 -3.779 1.00 97.12 97 LEU A O 1
ATOM 730 N N . GLU A 1 98 ? -1.525 -2.508 -2.042 1.00 94.25 98 GLU A N 1
ATOM 731 C CA . GLU A 1 98 ? -0.787 -3.589 -2.711 1.00 94.25 98 GLU A CA 1
ATOM 732 C C . GLU A 1 98 ? -1.622 -4.883 -2.795 1.00 94.25 98 GLU A C 1
ATOM 734 O O . GLU A 1 98 ? -1.467 -5.655 -3.747 1.00 94.25 98 GLU A O 1
ATOM 739 N N . LEU A 1 99 ? -2.536 -5.091 -1.840 1.00 94.94 99 LEU A N 1
ATOM 740 C CA . LEU A 1 99 ? -3.294 -6.329 -1.622 1.00 94.94 99 LEU A CA 1
ATOM 741 C C . LEU A 1 99 ? -4.671 -6.364 -2.295 1.00 94.94 99 LEU A C 1
ATOM 743 O O . LEU A 1 99 ? -5.218 -7.450 -2.504 1.00 94.94 99 LEU A O 1
ATOM 747 N N . VAL A 1 100 ? -5.268 -5.207 -2.586 1.00 95.81 100 VAL A N 1
ATOM 748 C CA . VAL A 1 100 ? -6.623 -5.118 -3.155 1.00 95.81 100 VAL A CA 1
ATOM 749 C C . VAL A 1 100 ? -6.594 -4.712 -4.633 1.00 95.81 100 VAL A C 1
ATOM 751 O O . VAL A 1 100 ? -5.666 -4.027 -5.052 1.00 95.81 100 VAL A O 1
ATOM 754 N N . PRO A 1 101 ? -7.590 -5.114 -5.442 1.00 94.44 101 PRO A N 1
ATOM 755 C CA . PRO A 1 101 ? -7.743 -4.642 -6.818 1.00 94.44 101 PRO A CA 1
ATOM 756 C C . PRO A 1 101 ? -7.772 -3.110 -6.930 1.00 94.44 101 PRO A C 1
ATOM 758 O O . PRO A 1 101 ? -8.215 -2.424 -6.006 1.00 94.44 101 PRO A O 1
ATOM 761 N N . GLU A 1 102 ? -7.314 -2.577 -8.067 1.00 94.50 102 GLU A N 1
ATOM 762 C CA . GLU A 1 102 ? -7.171 -1.129 -8.288 1.00 94.50 102 GLU A CA 1
ATOM 763 C C . GLU A 1 102 ? -8.501 -0.378 -8.165 1.00 94.50 102 GLU A C 1
ATOM 765 O O . GLU A 1 102 ? -8.550 0.732 -7.637 1.00 94.50 102 GLU A O 1
ATOM 770 N N . GLU A 1 103 ? -9.602 -1.033 -8.530 1.00 95.75 103 GLU A N 1
ATOM 771 C CA . GLU A 1 103 ? -10.959 -0.494 -8.452 1.00 95.75 103 GLU A CA 1
ATOM 772 C C . GLU A 1 103 ? -11.374 -0.182 -7.004 1.00 95.75 103 GLU A C 1
ATOM 774 O O . GLU A 1 103 ? -12.259 0.638 -6.771 1.00 95.75 103 GLU A O 1
ATOM 779 N N . GLN A 1 104 ? -10.721 -0.805 -6.016 1.00 96.94 104 GLN A N 1
ATOM 780 C CA . GLN A 1 104 ? -10.973 -0.559 -4.595 1.00 96.94 104 GLN A CA 1
ATOM 781 C C . GLN A 1 104 ? -10.077 0.537 -4.009 1.00 96.94 104 GLN A C 1
ATOM 783 O O . GLN A 1 104 ? -10.319 0.976 -2.887 1.00 96.94 104 GLN A O 1
ATOM 788 N N . HIS A 1 105 ? -9.041 0.995 -4.721 1.00 97.94 105 HIS A N 1
ATOM 789 C CA . HIS A 1 105 ? -8.068 1.936 -4.161 1.00 97.94 105 HIS A CA 1
ATOM 790 C C . HIS A 1 105 ? -8.717 3.266 -3.767 1.00 97.94 105 HIS A C 1
ATOM 792 O O . HIS A 1 105 ? -8.397 3.808 -2.711 1.00 97.94 105 HIS A O 1
ATOM 798 N N . ALA A 1 106 ? -9.629 3.786 -4.598 1.00 97.81 106 ALA A N 1
ATOM 799 C CA . ALA A 1 106 ? -10.303 5.063 -4.358 1.00 97.81 106 ALA A CA 1
ATOM 800 C C . ALA A 1 106 ? -11.018 5.081 -3.003 1.00 97.81 106 ALA A C 1
ATOM 802 O O . ALA A 1 106 ? -10.770 5.972 -2.194 1.00 97.81 106 ALA A O 1
ATOM 803 N N . ASP A 1 107 ? -11.791 4.031 -2.731 1.00 97.50 107 ASP A N 1
ATOM 804 C CA . ASP A 1 107 ? -12.499 3.844 -1.472 1.00 97.50 107 ASP A CA 1
ATOM 805 C C . ASP A 1 107 ? -11.512 3.920 -0.288 1.00 97.50 107 ASP A C 1
ATOM 807 O O . ASP A 1 107 ? -11.709 4.682 0.658 1.00 97.50 107 ASP A O 1
ATOM 811 N N . TRP A 1 108 ? -10.388 3.197 -0.324 1.00 98.25 108 TRP A N 1
ATOM 812 C CA . TRP A 1 108 ? -9.380 3.249 0.751 1.00 98.25 108 TRP A CA 1
ATOM 813 C C . TRP A 1 108 ? -8.734 4.630 0.927 1.00 98.25 108 TRP A C 1
ATOM 815 O O . TRP A 1 108 ? -8.517 5.068 2.055 1.00 98.25 108 TRP A O 1
ATOM 825 N N . MET A 1 109 ? -8.453 5.333 -0.169 1.00 97.94 109 MET A N 1
ATOM 826 C CA . MET A 1 109 ? -7.813 6.652 -0.144 1.00 97.94 109 MET A CA 1
ATOM 827 C C . MET A 1 109 ? -8.716 7.765 0.406 1.00 97.94 109 MET A C 1
ATOM 829 O O . MET A 1 109 ? -8.212 8.751 0.949 1.00 97.94 109 MET A O 1
ATOM 833 N N . GLU A 1 110 ? -10.038 7.643 0.278 1.00 97.31 110 GLU A N 1
ATOM 834 C CA . GLU A 1 110 ? -10.991 8.639 0.790 1.00 97.31 110 GLU A CA 1
ATOM 835 C C . GLU A 1 110 ? -10.924 8.794 2.315 1.00 97.31 110 GLU A C 1
ATOM 837 O O . GLU A 1 110 ? -11.154 9.891 2.825 1.00 97.31 110 GLU A O 1
ATOM 842 N N . ARG A 1 111 ? -10.487 7.742 3.014 1.00 96.06 111 ARG A N 1
ATOM 843 C CA . ARG A 1 111 ? -10.364 7.668 4.479 1.00 96.06 111 ARG A CA 1
ATOM 844 C C . ARG A 1 111 ? -9.156 8.416 5.034 1.00 96.06 111 ARG A C 1
ATOM 846 O O . ARG A 1 111 ? -9.069 8.636 6.233 1.00 96.06 111 ARG A O 1
ATOM 853 N N . LEU A 1 112 ? -8.222 8.803 4.168 1.00 95.81 112 LEU A N 1
ATOM 854 C CA . LEU A 1 112 ? -7.048 9.577 4.550 1.00 95.81 112 LEU A CA 1
ATOM 855 C C . LEU A 1 112 ? -7.325 11.075 4.465 1.00 95.81 112 LEU A C 1
ATOM 857 O O . LEU A 1 112 ? -8.073 11.537 3.602 1.00 95.81 112 LEU A O 1
ATOM 861 N N . GLU A 1 113 ? -6.620 11.852 5.281 1.00 94.06 113 GLU A N 1
ATOM 862 C CA . GLU A 1 113 ? -6.517 13.300 5.102 1.00 94.06 113 GLU A CA 1
ATOM 863 C C . GLU A 1 113 ? -5.846 13.682 3.765 1.00 94.06 113 GLU A C 1
ATOM 865 O O . GLU A 1 113 ? -5.240 12.856 3.078 1.00 94.06 113 GLU A O 1
ATOM 870 N N . SER A 1 114 ? -5.925 14.958 3.377 1.00 93.06 114 SER A N 1
ATOM 871 C CA . SER A 1 114 ? -5.499 15.444 2.052 1.00 93.06 114 SER A CA 1
ATOM 872 C C . SER A 1 114 ? -4.049 15.092 1.687 1.00 93.06 114 SER A C 1
ATOM 874 O O . SER A 1 114 ? -3.777 14.670 0.553 1.00 93.06 114 SER A O 1
ATOM 876 N N . ARG A 1 115 ? -3.116 15.226 2.639 1.00 88.06 115 ARG A N 1
ATOM 877 C CA . ARG A 1 115 ? -1.696 14.909 2.441 1.00 88.06 115 ARG A CA 1
ATOM 878 C C . ARG A 1 115 ? -1.484 13.407 2.253 1.00 88.06 115 ARG A C 1
ATOM 880 O O . ARG A 1 115 ? -0.879 13.008 1.255 1.00 88.06 115 ARG A O 1
ATOM 887 N N . GLY A 1 116 ? -2.030 12.587 3.153 1.00 92.12 116 GLY A N 1
ATOM 888 C CA . GLY A 1 116 ? -1.983 11.125 3.054 1.00 92.12 116 GLY A CA 1
ATOM 889 C C . GLY A 1 116 ? -2.616 10.611 1.758 1.00 92.12 116 GLY A C 1
ATOM 890 O O . GLY A 1 116 ? -2.012 9.815 1.039 1.00 92.12 116 GLY A O 1
ATOM 891 N N . ARG A 1 117 ? -3.776 11.157 1.377 1.00 96.56 117 ARG A N 1
ATOM 892 C CA . ARG A 1 117 ? -4.492 10.827 0.136 1.00 96.56 117 ARG A CA 1
ATOM 893 C C . ARG A 1 117 ? -3.669 11.117 -1.117 1.00 96.56 117 ARG A C 1
ATOM 895 O O . ARG A 1 117 ? -3.679 10.325 -2.057 1.00 96.56 117 ARG A O 1
ATOM 902 N N . SER A 1 118 ? -2.936 12.230 -1.140 1.00 94.69 118 SER A N 1
ATOM 903 C CA . SER A 1 118 ? -2.077 12.593 -2.278 1.00 94.69 118 SER A CA 1
ATOM 904 C C . SER A 1 118 ? -0.912 11.613 -2.437 1.00 94.69 118 SER A C 1
ATOM 906 O O . SER A 1 118 ? -0.608 11.178 -3.551 1.00 94.69 118 SER A O 1
ATOM 908 N N . TYR A 1 119 ? -0.300 11.206 -1.321 1.00 90.62 119 TYR A N 1
ATOM 909 C CA . TYR A 1 119 ? 0.749 10.188 -1.321 1.00 90.62 119 TYR A CA 1
ATOM 910 C C . TYR A 1 119 ? 0.210 8.810 -1.737 1.00 90.62 119 TYR A C 1
ATOM 912 O O . TYR A 1 119 ? 0.801 8.149 -2.593 1.00 90.62 119 TYR A O 1
ATOM 920 N N . ALA A 1 120 ? -0.948 8.408 -1.208 1.00 95.62 120 ALA A N 1
ATOM 921 C CA . ALA A 1 120 ? -1.608 7.153 -1.558 1.00 95.62 120 ALA A CA 1
ATOM 922 C C . ALA A 1 120 ? -2.006 7.092 -3.042 1.00 95.62 120 ALA A C 1
ATOM 924 O O . ALA A 1 120 ? -1.836 6.052 -3.675 1.00 95.62 120 ALA A O 1
ATOM 925 N N . ARG A 1 121 ? -2.426 8.215 -3.643 1.00 97.25 121 ARG A N 1
ATOM 926 C CA . ARG A 1 121 ? -2.715 8.298 -5.084 1.00 97.25 121 ARG A CA 1
ATOM 927 C C . ARG A 1 121 ? -1.476 8.038 -5.935 1.00 97.25 121 ARG A C 1
ATOM 929 O O . ARG A 1 121 ? -1.545 7.263 -6.887 1.00 97.25 121 ARG A O 1
ATOM 936 N N . ARG A 1 122 ? -0.333 8.637 -5.578 1.00 94.69 122 ARG A N 1
ATOM 937 C CA . ARG A 1 122 ? 0.945 8.331 -6.240 1.00 94.69 122 ARG A CA 1
ATOM 938 C C . ARG A 1 122 ? 1.278 6.847 -6.093 1.00 94.69 122 ARG A C 1
ATOM 940 O O . ARG A 1 122 ? 1.584 6.195 -7.084 1.00 94.69 122 ARG A O 1
ATOM 947 N N . ARG A 1 123 ? 1.170 6.308 -4.876 1.00 95.88 123 ARG A N 1
ATOM 948 C CA . ARG A 1 123 ? 1.457 4.897 -4.595 1.00 95.88 123 ARG A CA 1
ATOM 949 C C . ARG A 1 123 ? 0.552 3.943 -5.382 1.00 95.88 123 ARG A C 1
ATOM 951 O O . ARG A 1 123 ? 1.048 2.961 -5.916 1.00 95.88 123 ARG A O 1
ATOM 958 N N . SER A 1 124 ? -0.736 4.254 -5.515 1.00 97.38 124 SER A N 1
ATOM 959 C CA . SER A 1 124 ? -1.690 3.511 -6.348 1.00 97.38 124 SER A CA 1
ATOM 960 C C . SER A 1 124 ? -1.210 3.391 -7.797 1.00 97.38 124 SER A C 1
ATOM 962 O O . SER A 1 124 ? -1.163 2.288 -8.336 1.00 97.38 124 SER A O 1
ATOM 964 N N . ALA A 1 125 ? -0.793 4.505 -8.409 1.00 95.75 125 ALA A N 1
ATOM 965 C CA . ALA A 1 125 ? -0.268 4.500 -9.775 1.00 95.75 125 ALA A CA 1
ATOM 966 C C . ALA A 1 125 ? 1.023 3.665 -9.895 1.00 95.75 125 ALA A C 1
ATOM 968 O O . ALA A 1 125 ? 1.179 2.879 -10.829 1.00 95.75 125 ALA A O 1
ATOM 969 N N . GLU A 1 126 ? 1.930 3.776 -8.917 1.00 94.94 126 GLU A N 1
ATOM 970 C CA . GLU A 1 126 ? 3.163 2.979 -8.870 1.00 94.94 126 GLU A CA 1
ATOM 971 C C . GLU A 1 126 ? 2.872 1.469 -8.714 1.00 94.94 126 GLU A C 1
ATOM 973 O O . GLU A 1 126 ? 3.542 0.639 -9.328 1.00 94.94 126 GLU A O 1
ATOM 978 N N . ILE A 1 127 ? 1.836 1.090 -7.958 1.00 95.38 127 ILE A N 1
ATOM 979 C CA . ILE A 1 127 ? 1.371 -0.304 -7.847 1.00 95.38 127 ILE A CA 1
ATOM 980 C C . ILE A 1 127 ? 0.856 -0.827 -9.194 1.00 95.38 127 ILE A C 1
ATOM 982 O O . ILE A 1 127 ? 1.127 -1.979 -9.537 1.00 95.38 127 ILE A O 1
ATOM 986 N N . GLY A 1 128 ? 0.175 0.005 -9.986 1.00 94.25 128 GLY A N 1
ATOM 987 C CA . GLY A 1 128 ? -0.225 -0.341 -11.354 1.00 94.25 128 GLY A CA 1
ATOM 988 C C . GLY A 1 128 ? 0.975 -0.713 -12.236 1.00 94.25 128 GLY A C 1
ATOM 989 O O . GLY A 1 128 ? 0.954 -1.742 -12.918 1.00 94.25 128 GLY A O 1
ATOM 990 N N . VAL A 1 129 ? 2.068 0.057 -12.151 1.00 93.62 129 VAL A N 1
ATOM 991 C CA . VAL A 1 129 ? 3.341 -0.256 -12.833 1.00 93.62 129 VAL A CA 1
ATOM 992 C C . VAL A 1 129 ? 3.913 -1.591 -12.344 1.00 93.62 129 VAL A C 1
ATOM 994 O O . VAL A 1 129 ? 4.263 -2.441 -13.161 1.00 93.62 129 VAL A O 1
ATOM 997 N N . LEU A 1 130 ? 3.948 -1.829 -11.026 1.00 91.75 130 LEU A N 1
ATOM 998 C CA . LEU A 1 130 ? 4.433 -3.097 -10.459 1.00 91.75 130 LEU A CA 1
ATOM 999 C C . LEU A 1 130 ? 3.622 -4.308 -10.924 1.00 91.75 130 LEU A C 1
ATOM 1001 O O . LEU A 1 130 ? 4.190 -5.364 -11.202 1.00 91.75 130 LEU A O 1
ATOM 1005 N N . ARG A 1 131 ? 2.295 -4.176 -11.007 1.00 91.75 131 ARG A N 1
ATOM 1006 C CA . ARG A 1 131 ? 1.408 -5.251 -11.466 1.00 91.75 131 ARG A CA 1
ATOM 1007 C C . ARG A 1 131 ? 1.667 -5.602 -12.929 1.00 91.75 131 ARG A C 1
ATOM 1009 O O . ARG A 1 131 ? 1.745 -6.787 -13.239 1.00 91.75 131 ARG A O 1
ATOM 1016 N N . ARG A 1 132 ? 1.855 -4.601 -13.797 1.00 92.12 132 ARG A N 1
ATOM 1017 C CA . ARG A 1 132 ? 2.251 -4.821 -15.199 1.00 92.12 132 ARG A CA 1
ATOM 1018 C C . ARG A 1 132 ? 3.623 -5.480 -15.300 1.00 92.12 132 ARG A C 1
ATOM 1020 O O . ARG A 1 132 ? 3.747 -6.500 -15.966 1.00 92.12 132 ARG A O 1
ATOM 1027 N N . ALA A 1 133 ? 4.612 -4.985 -14.553 1.00 89.38 133 ALA A N 1
ATOM 1028 C CA . ALA A 1 133 ? 5.953 -5.570 -14.518 1.00 89.38 133 ALA A CA 1
ATOM 1029 C C . ALA A 1 133 ? 5.939 -7.060 -14.147 1.00 89.38 133 ALA A C 1
ATOM 1031 O O . ALA A 1 133 ? 6.565 -7.870 -14.822 1.00 89.38 133 ALA A O 1
ATOM 1032 N N . ARG A 1 134 ? 5.178 -7.440 -13.110 1.00 86.06 134 ARG A N 1
ATOM 1033 C CA . ARG A 1 134 ? 5.058 -8.838 -12.656 1.00 86.06 134 ARG A CA 1
ATOM 1034 C C . ARG A 1 134 ? 4.403 -9.764 -13.681 1.00 86.06 134 ARG A C 1
ATOM 1036 O O . ARG A 1 134 ? 4.680 -10.957 -13.660 1.00 86.06 134 ARG A O 1
ATOM 1043 N N . ARG A 1 135 ? 3.537 -9.237 -14.550 1.00 87.94 135 ARG A N 1
ATOM 1044 C CA . ARG A 1 135 ? 2.920 -9.996 -15.649 1.00 87.94 135 ARG A CA 1
ATOM 1045 C C . ARG A 1 135 ? 3.782 -10.048 -16.912 1.00 87.94 135 ARG A C 1
ATOM 1047 O O . ARG A 1 135 ? 3.456 -10.801 -17.817 1.00 87.94 135 ARG A O 1
ATOM 1054 N N . GLY A 1 136 ? 4.877 -9.285 -16.962 1.00 85.88 136 GLY A N 1
ATOM 1055 C CA . GLY A 1 136 ? 5.681 -9.117 -18.174 1.00 85.88 136 GLY A CA 1
ATOM 1056 C C . GLY A 1 136 ? 5.115 -8.082 -19.153 1.00 85.88 136 GLY A C 1
ATOM 1057 O O . GLY A 1 136 ? 5.630 -7.955 -20.255 1.00 85.88 136 GLY A O 1
ATOM 1058 N N . ASP A 1 137 ? 4.112 -7.299 -18.744 1.00 89.56 137 ASP A N 1
ATOM 1059 C CA . ASP A 1 137 ? 3.439 -6.291 -19.582 1.00 89.56 137 ASP A CA 1
ATOM 1060 C C . ASP A 1 137 ? 4.152 -4.922 -19.556 1.00 89.56 137 ASP A C 1
ATOM 1062 O O . ASP A 1 137 ? 3.554 -3.894 -19.882 1.00 89.56 137 ASP A O 1
ATOM 1066 N N . LEU A 1 138 ? 5.394 -4.871 -19.068 1.00 89.00 138 LEU A N 1
ATOM 1067 C CA . LEU A 1 138 ? 6.171 -3.639 -18.959 1.00 89.00 138 LEU A CA 1
ATOM 1068 C C . LEU A 1 138 ? 7.346 -3.700 -19.933 1.00 89.00 138 LEU A C 1
ATOM 1070 O O . LEU A 1 138 ? 8.295 -4.456 -19.723 1.00 89.00 138 LEU A O 1
ATOM 1074 N N . ALA A 1 139 ? 7.262 -2.914 -21.003 1.00 87.19 139 ALA A N 1
ATOM 1075 C CA . ALA A 1 139 ? 8.261 -2.906 -22.061 1.00 87.19 139 ALA A CA 1
ATOM 1076 C C . ALA A 1 139 ? 9.572 -2.235 -21.605 1.00 87.19 139 ALA A C 1
ATOM 1078 O O . ALA A 1 139 ? 9.587 -1.369 -20.727 1.00 87.19 139 ALA A O 1
ATOM 1079 N N . ALA A 1 140 ? 10.702 -2.659 -22.179 1.00 84.00 140 ALA A N 1
ATOM 1080 C CA . ALA A 1 140 ? 12.027 -2.199 -21.754 1.00 84.00 140 ALA A CA 1
ATOM 1081 C C . ALA A 1 140 ? 12.254 -0.695 -22.000 1.00 84.00 140 ALA A C 1
ATOM 1083 O O . ALA A 1 140 ? 12.936 -0.035 -21.216 1.00 84.00 140 ALA A O 1
ATOM 1084 N N . ASP A 1 141 ? 11.660 -0.147 -23.058 1.00 87.88 141 ASP A N 1
ATOM 1085 C CA . ASP A 1 141 ? 11.647 1.282 -23.378 1.00 87.88 141 ASP A CA 1
ATOM 1086 C C . ASP A 1 141 ? 10.841 2.091 -22.353 1.00 87.88 141 ASP A C 1
ATOM 1088 O O . ASP A 1 141 ? 11.305 3.136 -21.896 1.00 87.88 141 ASP A O 1
ATOM 1092 N N . GLU A 1 142 ? 9.693 1.575 -21.909 1.00 91.06 142 GLU A N 1
ATOM 1093 C CA . GLU A 1 142 ? 8.915 2.177 -20.826 1.00 91.06 142 GLU A CA 1
ATOM 1094 C C . GLU A 1 142 ? 9.717 2.196 -19.517 1.00 91.06 142 GLU A C 1
ATOM 1096 O O . GLU A 1 142 ? 9.743 3.212 -18.817 1.00 91.06 142 GLU A O 1
ATOM 1101 N N . ILE A 1 143 ? 10.436 1.109 -19.211 1.00 89.19 143 ILE A N 1
ATOM 1102 C CA . ILE A 1 143 ? 11.354 1.067 -18.066 1.00 89.19 143 ILE A CA 1
ATOM 1103 C C . ILE A 1 143 ? 12.442 2.129 -18.222 1.00 89.19 143 ILE A C 1
ATOM 1105 O O . ILE A 1 143 ? 12.691 2.892 -17.290 1.00 89.19 143 ILE A O 1
ATOM 1109 N N . ALA A 1 144 ? 13.067 2.220 -19.395 1.00 89.31 144 ALA A N 1
ATOM 1110 C CA . ALA A 1 144 ? 14.150 3.162 -19.658 1.00 89.31 144 ALA A CA 1
ATOM 1111 C C . ALA A 1 144 ? 13.707 4.628 -19.563 1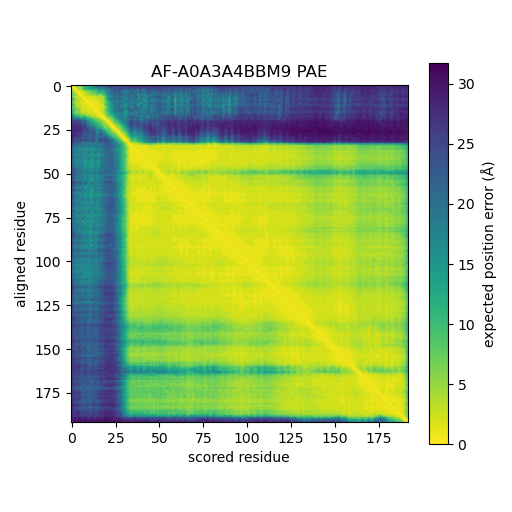.00 89.31 144 ALA A C 1
ATOM 1113 O O . ALA A 1 144 ? 14.487 5.461 -19.092 1.00 89.31 144 ALA A O 1
ATOM 1114 N N . ALA A 1 145 ? 12.487 4.938 -20.002 1.00 90.88 145 ALA A N 1
ATOM 1115 C CA . ALA A 1 145 ? 11.906 6.273 -19.933 1.00 90.88 145 ALA A CA 1
ATOM 1116 C C . ALA A 1 145 ? 11.444 6.629 -18.510 1.00 90.88 145 ALA A C 1
ATOM 1118 O O . ALA A 1 145 ? 11.617 7.762 -18.063 1.00 90.88 145 ALA A O 1
ATOM 1119 N N . GLY A 1 146 ? 10.869 5.665 -17.786 1.00 89.88 146 GLY A N 1
ATOM 1120 C CA . GLY A 1 146 ? 10.298 5.885 -16.460 1.00 89.88 146 GLY A CA 1
ATOM 1121 C C . GLY A 1 146 ? 11.321 5.936 -15.327 1.00 89.88 146 GLY A C 1
ATOM 1122 O O . GLY A 1 146 ? 11.069 6.593 -14.316 1.00 89.88 146 GLY A O 1
ATOM 1123 N N . LEU A 1 147 ? 12.475 5.275 -15.483 1.00 89.19 147 LEU A N 1
ATOM 1124 C CA . LEU A 1 147 ? 13.404 5.021 -14.380 1.00 89.19 147 LEU A CA 1
ATOM 1125 C C . LEU A 1 147 ? 13.824 6.294 -13.634 1.00 89.19 147 LEU A C 1
ATOM 1127 O O . LEU A 1 147 ? 13.807 6.303 -12.409 1.00 89.19 147 LEU A O 1
ATOM 1131 N N . ASP A 1 148 ? 14.124 7.386 -14.335 1.00 87.69 148 ASP A N 1
ATOM 1132 C CA . ASP A 1 148 ? 14.580 8.631 -13.698 1.00 87.69 148 ASP A CA 1
ATOM 1133 C C . ASP A 1 148 ? 13.459 9.364 -12.930 1.00 87.69 148 ASP A C 1
ATOM 1135 O O . ASP A 1 148 ? 13.725 10.067 -11.949 1.00 87.69 148 ASP A O 1
ATOM 1139 N N . GLY A 1 149 ? 12.200 9.165 -13.337 1.00 88.25 149 GLY A N 1
ATOM 1140 C CA . GLY A 1 149 ? 11.014 9.760 -12.712 1.00 88.25 149 GLY A CA 1
ATOM 1141 C C . GLY A 1 149 ? 10.383 8.906 -11.606 1.00 88.25 149 GLY A C 1
ATOM 1142 O O . GLY A 1 149 ? 9.619 9.418 -10.780 1.00 88.25 149 GLY A O 1
ATOM 1143 N N . TRP A 1 150 ? 10.684 7.609 -11.556 1.00 92.88 150 TRP A N 1
ATOM 1144 C CA . TRP A 1 150 ? 10.133 6.701 -10.553 1.00 92.88 150 TRP A CA 1
ATOM 1145 C C . TRP A 1 150 ? 10.708 6.942 -9.160 1.00 92.88 150 TRP A C 1
ATOM 1147 O O . TRP A 1 150 ? 11.889 7.247 -8.989 1.00 92.88 150 TRP A O 1
ATOM 1157 N N . SER A 1 151 ? 9.861 6.771 -8.140 1.00 90.62 151 SER A N 1
ATOM 1158 C CA . SER A 1 151 ? 10.306 6.873 -6.751 1.00 90.62 151 SER A CA 1
ATOM 1159 C C . SER A 1 151 ? 11.294 5.766 -6.390 1.00 90.62 151 SER A C 1
ATOM 1161 O O . SER A 1 151 ? 11.265 4.672 -6.958 1.00 90.62 151 SER A O 1
ATOM 1163 N N . ASP A 1 152 ? 12.109 6.019 -5.365 1.00 90.25 152 ASP A N 1
ATOM 1164 C CA . ASP A 1 152 ? 12.993 5.007 -4.779 1.00 90.25 152 ASP A CA 1
ATOM 1165 C C . ASP A 1 152 ? 12.215 3.747 -4.365 1.00 90.25 152 ASP A C 1
ATOM 1167 O O . ASP A 1 152 ? 12.715 2.634 -4.516 1.00 90.25 152 ASP A O 1
ATOM 1171 N N . TRP A 1 153 ? 10.972 3.916 -3.893 1.00 91.56 153 TRP A N 1
ATOM 1172 C CA . TRP A 1 153 ? 10.084 2.805 -3.557 1.00 91.56 153 TRP A CA 1
ATOM 1173 C C . TRP A 1 153 ? 9.723 1.970 -4.789 1.00 91.56 153 TRP A C 1
ATOM 1175 O O . TRP A 1 153 ? 9.893 0.752 -4.761 1.00 91.56 153 TRP A O 1
ATOM 1185 N N . LEU A 1 154 ? 9.272 2.610 -5.874 1.00 92.88 154 LEU A N 1
ATOM 1186 C CA . LEU A 1 154 ? 8.892 1.901 -7.095 1.00 92.88 154 LEU A CA 1
ATOM 1187 C C . LEU A 1 154 ? 10.102 1.183 -7.702 1.00 92.88 154 LEU A C 1
ATOM 1189 O O . LEU A 1 154 ? 10.004 0.005 -8.031 1.00 92.88 154 LEU A O 1
ATOM 1193 N N . GLN A 1 155 ? 11.258 1.846 -7.782 1.00 93.38 155 GLN A N 1
ATOM 1194 C CA . GLN A 1 155 ? 12.473 1.219 -8.306 1.00 93.38 155 GLN A CA 1
ATOM 1195 C C . GLN A 1 155 ? 12.925 0.022 -7.463 1.00 93.38 155 GLN A C 1
ATOM 1197 O O . GLN A 1 155 ? 13.301 -1.014 -8.016 1.00 93.38 155 GLN A O 1
ATOM 1202 N N . LEU A 1 156 ? 12.867 0.131 -6.132 1.00 89.94 156 LEU A N 1
ATOM 1203 C CA . LEU A 1 156 ? 13.205 -0.972 -5.234 1.00 89.94 156 LEU A CA 1
ATOM 1204 C C . LEU A 1 156 ? 12.268 -2.169 -5.452 1.00 89.94 156 LEU A C 1
ATOM 1206 O O . LEU A 1 156 ? 12.743 -3.273 -5.712 1.00 89.94 156 LEU A O 1
ATOM 1210 N N . ARG A 1 157 ? 10.951 -1.935 -5.426 1.00 90.12 157 ARG A N 1
ATOM 1211 C CA . ARG A 1 157 ? 9.931 -2.978 -5.612 1.00 90.12 157 ARG A CA 1
ATOM 1212 C C . ARG A 1 157 ? 9.968 -3.608 -7.003 1.00 90.12 157 ARG A C 1
ATOM 1214 O O . ARG A 1 157 ? 9.771 -4.814 -7.127 1.00 90.12 157 ARG A O 1
ATOM 1221 N N . LEU A 1 158 ? 10.233 -2.818 -8.045 1.00 90.00 158 LEU A N 1
ATOM 1222 C CA . LEU A 1 158 ? 10.426 -3.332 -9.401 1.00 90.00 158 LEU A CA 1
ATOM 1223 C C . LEU A 1 158 ? 11.626 -4.264 -9.438 1.00 90.00 158 LEU A C 1
ATOM 1225 O O . LEU A 1 158 ? 11.518 -5.374 -9.937 1.00 90.00 158 LEU A O 1
ATOM 1229 N N . THR A 1 159 ? 12.747 -3.868 -8.842 1.00 88.81 159 THR A N 1
ATOM 1230 C CA . THR A 1 159 ? 13.947 -4.712 -8.826 1.00 88.81 159 THR A CA 1
ATOM 1231 C C . THR A 1 159 ? 13.690 -6.067 -8.153 1.00 88.81 159 THR A C 1
ATOM 1233 O O . THR A 1 159 ? 14.218 -7.081 -8.595 1.00 88.81 159 THR A O 1
ATOM 1236 N N . GLU A 1 160 ? 12.843 -6.117 -7.122 1.00 84.88 160 GLU A N 1
ATOM 1237 C CA . GLU A 1 160 ? 12.438 -7.356 -6.437 1.00 84.88 160 GLU A CA 1
ATOM 1238 C C . GLU A 1 160 ? 11.503 -8.260 -7.266 1.00 84.88 160 GLU A C 1
ATOM 1240 O O . GLU A 1 160 ? 11.367 -9.444 -6.953 1.00 84.88 160 GLU A O 1
ATOM 1245 N N . GLY A 1 161 ? 10.856 -7.744 -8.314 1.00 79.62 161 GLY A N 1
ATOM 1246 C CA . GLY A 1 161 ? 9.819 -8.466 -9.063 1.00 79.62 161 GLY A CA 1
ATOM 1247 C C . GLY A 1 161 ? 9.980 -8.485 -10.582 1.00 79.62 161 GLY A C 1
ATOM 1248 O O . GLY A 1 161 ? 9.192 -9.153 -11.243 1.00 79.62 161 GLY A O 1
ATOM 1249 N N . LEU A 1 162 ? 10.956 -7.765 -11.140 1.00 82.81 162 LEU A N 1
ATOM 1250 C CA . LEU A 1 162 ? 11.160 -7.650 -12.582 1.00 82.81 162 LEU A CA 1
ATOM 1251 C C . LEU A 1 162 ? 11.592 -8.999 -13.178 1.00 82.81 162 LEU A C 1
ATOM 1253 O O . LEU A 1 162 ? 12.563 -9.594 -12.685 1.00 82.81 162 LEU A O 1
ATOM 1257 N N . PRO A 1 163 ? 10.903 -9.469 -14.233 1.00 75.38 163 PRO A N 1
ATOM 1258 C CA . PRO A 1 163 ? 11.353 -10.600 -15.024 1.00 75.38 163 PRO A CA 1
ATOM 1259 C C . PRO A 1 163 ? 12.420 -10.154 -16.035 1.00 75.38 163 PRO A C 1
ATOM 1261 O O . PRO A 1 163 ? 12.357 -9.057 -16.586 1.00 75.38 163 PRO A O 1
ATOM 1264 N N . GLY A 1 164 ? 13.386 -11.031 -16.309 1.00 80.12 164 GLY A N 1
ATOM 1265 C CA . GLY A 1 164 ? 14.315 -10.871 -17.430 1.00 80.12 164 GLY A CA 1
ATOM 1266 C C . GLY A 1 164 ? 15.629 -10.152 -17.108 1.00 80.12 164 GLY A C 1
ATOM 1267 O O . GLY A 1 164 ? 15.693 -9.162 -16.374 1.00 80.12 164 GLY A O 1
ATOM 1268 N N . ALA A 1 165 ? 16.707 -10.666 -17.702 1.00 84.31 165 ALA A N 1
ATOM 1269 C CA . ALA A 1 165 ? 18.063 -10.168 -17.498 1.00 84.31 165 ALA A CA 1
ATOM 1270 C C . ALA A 1 165 ? 18.269 -8.745 -18.045 1.00 84.31 165 ALA A C 1
ATOM 1272 O O . ALA A 1 165 ? 19.012 -7.978 -17.433 1.00 84.31 165 ALA A O 1
ATOM 1273 N N . ASP A 1 166 ? 17.592 -8.375 -19.136 1.00 86.44 166 ASP A N 1
ATOM 1274 C CA . ASP A 1 166 ? 17.754 -7.069 -19.793 1.00 86.44 166 ASP A CA 1
ATOM 1275 C C . ASP A 1 166 ? 17.154 -5.925 -18.970 1.00 86.44 166 ASP A C 1
ATOM 1277 O O . ASP A 1 166 ? 17.804 -4.903 -18.744 1.00 86.44 166 ASP A O 1
ATOM 1281 N N . ALA A 1 167 ? 15.951 -6.120 -18.420 1.00 86.69 167 ALA A N 1
ATOM 1282 C CA . ALA A 1 167 ? 15.340 -5.157 -17.506 1.00 86.69 167 ALA A CA 1
ATOM 1283 C C . ALA A 1 167 ? 16.187 -4.983 -16.233 1.00 86.69 167 ALA A C 1
ATOM 1285 O O . ALA A 1 167 ? 16.418 -3.862 -15.774 1.00 86.69 167 ALA A O 1
ATOM 1286 N N . LEU A 1 168 ? 16.715 -6.083 -15.683 1.00 89.62 168 LEU A N 1
ATOM 1287 C CA . LEU A 1 168 ? 17.632 -6.030 -14.542 1.00 89.62 168 LEU A CA 1
ATOM 1288 C C . LEU A 1 168 ? 18.964 -5.354 -14.896 1.00 89.62 168 LEU A C 1
ATOM 1290 O O . LEU A 1 168 ? 19.514 -4.640 -14.058 1.00 89.62 168 LEU A O 1
ATOM 1294 N N . ALA A 1 169 ? 19.484 -5.536 -16.113 1.00 91.25 169 ALA A N 1
ATOM 1295 C CA . ALA A 1 169 ? 20.692 -4.861 -16.584 1.00 91.25 169 ALA A CA 1
ATOM 1296 C C . ALA A 1 169 ? 20.499 -3.341 -16.632 1.00 91.25 169 ALA A C 1
ATOM 1298 O O . ALA A 1 169 ? 21.314 -2.601 -16.082 1.00 91.25 169 ALA A O 1
ATOM 1299 N N . LEU A 1 170 ? 19.375 -2.894 -17.190 1.00 91.50 170 LEU A N 1
ATOM 1300 C CA . LEU A 1 170 ? 19.016 -1.484 -17.259 1.00 91.50 170 LEU A CA 1
ATOM 1301 C C . LEU A 1 170 ? 18.903 -0.849 -15.861 1.00 91.50 170 LEU A C 1
ATOM 1303 O O . LEU A 1 170 ? 19.476 0.212 -15.605 1.00 91.50 170 LEU A O 1
ATOM 1307 N N . VAL A 1 171 ? 18.226 -1.515 -14.919 1.00 91.88 171 VAL A N 1
ATOM 1308 C CA . VAL A 1 171 ? 18.095 -1.024 -13.533 1.00 91.88 171 VAL A CA 1
ATOM 1309 C C . VAL A 1 171 ? 19.432 -1.075 -12.777 1.00 91.88 171 VAL A C 1
ATOM 1311 O O . VAL A 1 171 ? 19.716 -0.201 -11.957 1.00 91.88 171 VAL A O 1
ATOM 1314 N N . ALA A 1 172 ? 20.290 -2.059 -13.056 1.00 93.44 172 ALA A N 1
ATOM 1315 C CA . ALA A 1 172 ? 21.631 -2.155 -12.477 1.00 93.44 172 ALA A CA 1
ATOM 1316 C C . ALA A 1 172 ? 22.544 -0.986 -12.875 1.00 93.44 172 ALA A C 1
ATOM 1318 O O . ALA A 1 172 ? 23.398 -0.583 -12.076 1.00 93.44 172 ALA A O 1
ATOM 1319 N N . GLU A 1 173 ? 22.364 -0.460 -14.084 1.00 93.88 173 GLU A N 1
ATOM 1320 C CA . GLU A 1 173 ? 23.116 0.669 -14.624 1.00 93.88 173 GLU A CA 1
ATOM 1321 C C . GLU A 1 173 ? 22.537 2.007 -14.153 1.00 93.88 173 GLU A C 1
ATOM 1323 O O . GLU A 1 173 ? 23.236 2.804 -13.524 1.00 93.88 173 GLU A O 1
ATOM 1328 N N . ARG A 1 174 ? 21.240 2.224 -14.394 1.00 93.81 174 ARG A N 1
ATOM 1329 C CA . ARG A 1 174 ? 20.592 3.538 -14.268 1.00 93.81 174 ARG A CA 1
ATOM 1330 C C . ARG A 1 174 ? 19.729 3.706 -13.019 1.00 93.81 174 ARG A C 1
ATOM 1332 O O . ARG A 1 174 ? 19.188 4.782 -12.791 1.00 93.81 174 ARG A O 1
ATOM 1339 N N . GLY A 1 175 ? 19.594 2.671 -12.188 1.00 92.75 175 GLY A N 1
ATOM 1340 C CA . GLY A 1 175 ? 18.817 2.753 -10.954 1.00 92.75 175 GLY A CA 1
ATOM 1341 C C . GLY A 1 175 ? 19.286 3.918 -10.081 1.00 92.75 175 GLY A C 1
ATOM 1342 O O . GLY A 1 175 ? 20.485 4.139 -9.906 1.00 92.75 175 GLY A O 1
ATOM 1343 N N . ARG A 1 176 ? 18.347 4.662 -9.506 1.00 92.75 176 ARG A N 1
ATOM 1344 C CA . ARG A 1 176 ? 18.598 5.935 -8.821 1.00 92.75 176 ARG A CA 1
ATOM 1345 C C . ARG A 1 176 ? 19.511 5.785 -7.610 1.00 92.75 176 ARG A C 1
ATOM 1347 O O . ARG A 1 176 ? 20.450 6.559 -7.426 1.00 92.75 176 ARG A O 1
ATOM 1354 N N . THR A 1 177 ? 19.303 4.743 -6.806 1.00 92.25 177 THR A N 1
ATOM 1355 C CA . THR A 1 177 ? 20.093 4.508 -5.590 1.00 92.25 177 THR A CA 1
ATOM 1356 C C . THR A 1 177 ? 21.108 3.381 -5.763 1.00 92.25 177 THR A C 1
ATOM 1358 O O . THR A 1 177 ? 20.897 2.418 -6.504 1.00 92.25 177 THR A O 1
ATOM 1361 N N . ARG A 1 178 ? 22.216 3.450 -5.008 1.00 93.62 178 ARG A N 1
ATOM 1362 C CA . ARG A 1 178 ? 23.219 2.369 -4.958 1.00 93.62 178 ARG A CA 1
ATOM 1363 C C . ARG A 1 178 ? 22.588 1.028 -4.568 1.00 93.62 178 ARG A C 1
ATOM 1365 O O . ARG A 1 178 ? 22.992 -0.000 -5.108 1.00 93.62 178 ARG A O 1
ATOM 1372 N N . ARG A 1 179 ? 21.608 1.046 -3.654 1.00 91.06 179 ARG A N 1
ATOM 1373 C CA . ARG A 1 179 ? 20.877 -0.145 -3.197 1.00 91.06 179 ARG A CA 1
ATOM 1374 C C . ARG A 1 179 ? 20.107 -0.795 -4.345 1.00 91.06 179 ARG A C 1
ATOM 1376 O O . ARG A 1 179 ? 20.300 -1.981 -4.581 1.00 91.06 179 ARG A O 1
ATOM 1383 N N . VAL A 1 180 ? 19.306 -0.016 -5.075 1.00 92.06 180 VAL A N 1
ATOM 1384 C CA . VAL A 1 180 ? 18.543 -0.483 -6.248 1.00 92.06 180 VAL A CA 1
ATOM 1385 C C . VAL A 1 180 ? 19.483 -1.122 -7.272 1.00 92.06 180 VAL A C 1
ATOM 1387 O O . VAL A 1 180 ? 19.314 -2.289 -7.622 1.00 92.06 180 VAL A O 1
ATOM 1390 N N . ARG A 1 181 ? 20.553 -0.409 -7.652 1.00 94.81 181 ARG A N 1
ATOM 1391 C CA . ARG A 1 181 ? 21.553 -0.926 -8.599 1.00 94.81 181 ARG A CA 1
ATOM 1392 C C . ARG A 1 181 ? 22.210 -2.225 -8.115 1.00 94.81 181 ARG A C 1
ATOM 1394 O O . ARG A 1 181 ? 22.492 -3.115 -8.911 1.00 94.81 181 ARG A O 1
ATOM 1401 N N . GLY A 1 182 ? 22.473 -2.338 -6.811 1.00 93.31 182 GLY A N 1
ATOM 1402 C CA . GLY A 1 182 ? 23.060 -3.530 -6.192 1.00 93.31 182 GLY A CA 1
ATOM 1403 C C . GLY A 1 182 ? 22.147 -4.754 -6.242 1.00 93.31 182 GLY A C 1
ATOM 1404 O O . GLY A 1 182 ? 22.590 -5.820 -6.662 1.00 93.31 182 GLY A O 1
ATOM 1405 N N . ILE A 1 183 ? 20.872 -4.597 -5.875 1.00 91.06 183 ILE A N 1
ATOM 1406 C CA . ILE A 1 183 ? 19.888 -5.690 -5.919 1.00 91.06 183 ILE A CA 1
ATOM 1407 C C . ILE A 1 183 ? 19.709 -6.179 -7.363 1.00 91.06 183 ILE A C 1
ATOM 1409 O O . ILE A 1 183 ? 19.692 -7.386 -7.599 1.00 91.06 183 ILE A O 1
ATOM 1413 N N . ALA A 1 184 ? 19.657 -5.258 -8.330 1.00 92.06 184 ALA A N 1
ATOM 1414 C CA . ALA A 1 184 ? 19.497 -5.593 -9.741 1.00 92.06 184 ALA A CA 1
ATOM 1415 C C . ALA A 1 184 ? 20.667 -6.437 -10.276 1.00 92.06 184 ALA A C 1
ATOM 1417 O O . ALA A 1 184 ? 20.441 -7.475 -10.897 1.00 92.06 184 ALA A O 1
ATOM 1418 N N . ARG A 1 185 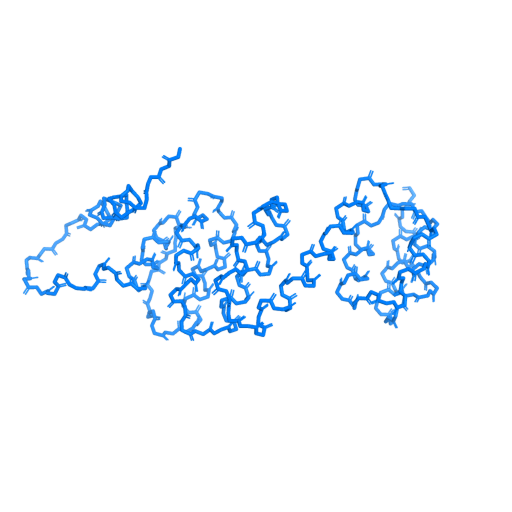? 21.917 -6.051 -9.965 1.00 94.00 185 ARG A N 1
ATOM 1419 C CA . ARG A 1 185 ? 23.111 -6.841 -10.324 1.00 94.00 185 ARG A CA 1
ATOM 1420 C C . ARG A 1 185 ? 23.078 -8.240 -9.723 1.00 94.00 185 ARG A C 1
ATOM 1422 O O . ARG A 1 185 ? 23.319 -9.207 -10.439 1.00 94.00 185 ARG A O 1
ATOM 1429 N N . ASN A 1 186 ? 22.758 -8.345 -8.434 1.00 91.38 186 ASN A N 1
ATOM 1430 C CA . ASN A 1 186 ? 22.737 -9.632 -7.740 1.00 91.38 186 ASN A CA 1
ATOM 1431 C C . ASN A 1 186 ? 21.682 -10.568 -8.334 1.00 91.38 186 ASN A C 1
ATOM 1433 O O . ASN A 1 186 ? 21.967 -11.735 -8.582 1.00 91.38 186 ASN A O 1
ATOM 1437 N N . ARG A 1 187 ? 20.481 -10.053 -8.619 1.00 90.31 187 ARG A N 1
ATOM 1438 C CA . ARG A 1 187 ? 19.420 -10.845 -9.253 1.00 90.31 187 ARG A CA 1
ATOM 1439 C C . ARG A 1 187 ? 19.766 -11.263 -10.672 1.00 90.31 187 ARG A C 1
ATOM 1441 O O . ARG A 1 187 ? 19.483 -12.394 -11.041 1.00 90.31 187 ARG A O 1
ATOM 1448 N N . ARG A 1 188 ? 20.400 -10.383 -11.449 1.00 87.69 188 ARG A N 1
ATOM 1449 C CA . ARG A 1 188 ? 20.873 -10.725 -12.793 1.00 87.69 188 ARG A CA 1
ATOM 1450 C C . ARG A 1 188 ? 21.906 -11.855 -12.759 1.00 87.69 188 ARG A C 1
ATOM 1452 O O . ARG A 1 188 ? 21.880 -12.705 -13.633 1.00 87.69 188 ARG A O 1
ATOM 1459 N N . ALA A 1 189 ? 22.799 -11.860 -11.770 1.00 84.75 189 ALA A N 1
ATOM 1460 C CA . ALA A 1 189 ? 23.825 -12.893 -11.623 1.00 84.75 189 ALA A CA 1
ATOM 1461 C C . ALA A 1 189 ? 23.289 -14.217 -11.044 1.00 84.75 189 ALA A C 1
ATOM 1463 O O . ALA A 1 189 ? 23.851 -15.268 -11.326 1.00 84.75 189 ALA A O 1
ATOM 1464 N N . GLY A 1 190 ? 22.234 -14.163 -10.221 1.00 74.31 190 GLY A N 1
ATOM 1465 C CA . GLY A 1 190 ? 21.630 -15.334 -9.573 1.00 74.31 190 GLY A CA 1
ATOM 1466 C C . GLY A 1 190 ? 20.447 -15.962 -10.318 1.00 74.31 190 GLY A C 1
ATOM 1467 O O . GLY A 1 190 ? 19.961 -17.000 -9.884 1.00 74.31 190 GLY A O 1
ATOM 1468 N N . GLY A 1 191 ? 19.958 -15.338 -11.393 1.00 58.66 191 GLY A N 1
ATOM 1469 C CA . GLY A 1 191 ? 18.904 -15.870 -12.259 1.00 58.66 191 GLY A CA 1
ATOM 1470 C C . GLY A 1 191 ? 19.490 -16.630 -13.446 1.00 58.66 191 GLY A C 1
ATOM 1471 O O . GLY A 1 191 ? 19.545 -16.075 -14.543 1.00 58.66 191 GLY A O 1
ATOM 1472 N N . GLY A 1 192 ? 19.954 -17.856 -13.193 1.00 44.09 192 GLY A N 1
ATOM 1473 C CA . GLY A 1 192 ? 20.235 -18.887 -14.196 1.00 44.09 192 GLY A CA 1
ATOM 1474 C C . GLY A 1 192 ? 19.185 -19.984 -14.129 1.00 44.09 192 GLY A C 1
ATOM 1475 O O . GLY A 1 192 ? 18.766 -20.300 -12.992 1.00 44.09 192 GLY A O 1
#

Nearest PDB structures (foldseek):
  1qsa-assembly1_A  TM=3.253E-01  e=1.034E+00  Escherichia coli
  1sly-assembly1_A  TM=3.379E-01  e=4.026E+00  Escherichia coli
  2oux-assembly1_B  TM=2.696E-01  e=2.641E+00  Enterococcus faecalis V583
  8v3b-assembly1_a  TM=1.862E-01  e=3.039E+00  synthetic construct

Secondary structure (DSSP, 8-state):
---HHHHHHHHHHHHHHH--S-------TTTTSSHHHHHHHHHHHHT-----TTSHHHHHHHHHHHHT-GGGHHHHHHHHHH-S-HHHHHHHHHHHHHHS-GGGHHHHHHTS-HHHHHHHHHHHHHHHHHHHHHHT---HHHHHHHTTTS-HHHHHHHHHH--SHHHHHHHHHH-SSHHHHHHHHHHHHH--

pLDDT: mean 83.38, std 21.01, range [30.84, 98.25]

Mean predicted aligned error: 9.57 Å

Foldseek 3Di:
DQDPVNVLVVLVVQVVVVPPDDDDDPDDPPPCPALVVLLVSLCSQLVHDQDDPVDPVSSLVSLVSLLPPPVSVVSSLVNLLRDPDLVSSLVNLLSSLLVDDLVCNVSSLVSHDPVSSVVSVLSNVLSVVLVCQLVVNQDLVNLLVCQVVDDLVSLQSSLVRGDDLSSLVSQLPRHPDPVSVVSSVVCSVVPD

Sequence (192 aa):
MTSRRDLTRLVAWLVQRAGGDRGGGTVGNSVTAGFEGVLRALASVVGEDVGDLADEHERWRIHRRAIEVPRARELLKEAVSGEPDAAVASSVVLPILELVPEEQHADWMERLESRGRSYARRRSAEIGVLRRARRGDLAADEIAAGLDGWSDWLQLRLTEGLPGADALALVAERGRTRRVRGIARNRRAGGG

Radius of gyration: 21.3 Å; Cα contacts (8 Å, |Δi|>4): 187; chains: 1; bounding box: 51×34×60 Å

Solvent-accessible surface area (backbone atoms only — not compara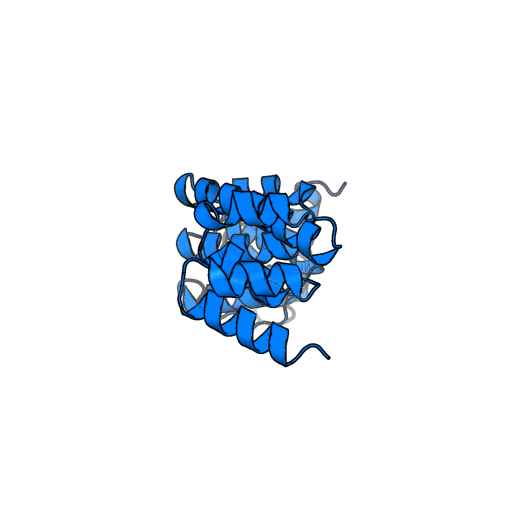ble to full-atom values): 11178 Å² total; per-residue (Å²): 137,83,50,79,70,50,53,54,50,51,53,54,50,53,48,61,67,72,62,77,83,82,83,93,74,100,72,69,101,66,61,71,84,40,50,67,31,41,46,52,50,41,17,62,75,63,73,45,85,85,72,61,75,89,39,66,67,54,44,46,53,43,51,63,53,34,71,79,33,79,92,38,46,69,46,49,51,55,31,37,60,49,45,88,47,68,66,60,35,42,65,53,44,56,61,42,54,76,76,47,64,74,90,53,40,61,69,57,38,67,54,42,57,75,69,51,26,55,53,44,53,54,49,52,56,47,48,52,53,47,55,31,30,64,74,66,71,54,52,67,66,58,50,68,67,40,50,85,77,50,50,73,66,48,51,43,56,37,57,77,48,56,67,60,60,66,56,25,49,52,36,32,71,65,35,89,43,74,65,39,16,49,53,13,47,52,50,47,72,68,65,123

Organism: NCBI:txid1070861